Protein AF-A0A5M9K740-F1 (afdb_monomer_lite)

InterPro domains:
  IPR002893 Zinc finger, MYND-type [PF01753] (140-181)
  IPR002893 Zinc finger, MYND-type [PS50865] (135-181)
  IPR011990 Tetratricopeptide-like helical domain superfamily [G3DSA:1.25.40.10] (11-128)
  IPR011990 Tetratricopeptide-like helical domain superfamily [SSF48452] (20-120)

Organism: Monilinia fructicola (NCBI:txid38448)

Radius of gyration: 18.19 Å; chains: 1; bounding box: 55×43×53 Å

Foldseek 3Di:
DPPPPPPDFDPLLVVLQVQLVVLQVVLVVCVVVVNLVSSLVSLVSSLVSNCVRPNCLDLSNLLSLQVNLVSCVVVVVLVSSLVSLVSSLVNCVVVPDLSNQSSLQSQLVSCLVVLQLVVSQCSNPPPDQWHAANQPVPPCCVPDSTDGVVQWDADPASRRGTHNDPVSVVVCCVVPNVVRGHHHPDPPDDD

Secondary structure (DSSP, 8-state):
-------PPPHHHHHHHHHHHHHHHHHHHHHHTT-HHHHHHHHHHHHHHHHHHH-TT-HHHHHHHHHHHHHHHHTT-HHHHHHHHHHHHHHHGGG-SHHHHHHHHHHHHHHHHHT-HHHHHHHHHSS-SEE--S-TT-GGGGT-S-EEGGGSEEPTTTS--EESSHHHHHHHIIIIIHHH-----------

pLDDT: mean 91.5, std 12.48, range [36.81, 98.5]

Sequence (191 aa):
MEVHPYINPSISTVSKITEAVEFNNQANRLDQAGNHAGAIELHLKALKLKISAVGEESWQVAMTKNSLAEVYMKMGNLEDARKMLEDADRVRSPLDNFDSACTRDNLGRLYEMRGDVTRAKLEREKQSDRMVCGHFDCPKAATSMIWKRTELKMCQRCQCVWYCDRECQKKDWKKRHKSWCKEPETNSSVE

Structure (mmCIF, N/CA/C/O backbone):
data_AF-A0A5M9K740-F1
#
_entry.id   AF-A0A5M9K740-F1
#
loop_
_atom_site.group_PDB
_atom_site.id
_atom_site.type_symbol
_atom_site.label_atom_id
_atom_site.label_alt_id
_atom_site.label_comp_id
_atom_site.label_asym_id
_atom_site.label_entity_id
_atom_site.label_seq_id
_atom_site.pdbx_PDB_ins_code
_atom_site.Cartn_x
_atom_site.Cartn_y
_atom_site.Cartn_z
_atom_site.occupancy
_atom_site.B_iso_or_equiv
_atom_site.auth_seq_id
_atom_site.auth_comp_id
_atom_site.auth_asym_id
_atom_site.auth_atom_id
_atom_site.pdbx_PDB_model_num
ATOM 1 N N . MET A 1 1 ? 37.313 5.125 1.770 1.00 39.06 1 MET A N 1
ATOM 2 C CA . MET A 1 1 ? 36.356 6.103 1.215 1.00 39.06 1 MET A CA 1
ATOM 3 C C . MET A 1 1 ? 35.753 5.471 -0.020 1.00 39.06 1 MET A C 1
ATOM 5 O O . MET A 1 1 ? 36.392 5.477 -1.063 1.00 39.06 1 MET A O 1
ATOM 9 N N . GLU A 1 2 ? 34.592 4.836 0.120 1.00 42.66 2 GLU A N 1
ATOM 10 C CA . GLU A 1 2 ? 33.822 4.397 -1.042 1.00 42.66 2 GLU A CA 1
ATOM 11 C C . GLU A 1 2 ? 33.284 5.654 -1.721 1.00 42.66 2 GLU A C 1
ATOM 13 O O . GLU A 1 2 ? 32.372 6.318 -1.232 1.00 42.66 2 GLU A O 1
ATOM 18 N N . VAL A 1 3 ? 33.930 6.042 -2.816 1.00 40.50 3 VAL A N 1
ATOM 19 C CA . VAL A 1 3 ? 33.354 6.990 -3.760 1.00 40.50 3 VAL A CA 1
ATOM 20 C C . VAL A 1 3 ? 32.125 6.306 -4.339 1.00 40.50 3 VAL A C 1
ATOM 22 O O . VAL A 1 3 ? 32.267 5.472 -5.220 1.00 40.50 3 VAL A O 1
ATOM 25 N N . HIS A 1 4 ? 30.929 6.605 -3.826 1.00 49.19 4 HIS A N 1
ATOM 26 C CA . HIS A 1 4 ? 29.694 6.277 -4.533 1.00 49.19 4 HIS A CA 1
ATOM 27 C C . HIS A 1 4 ? 29.740 7.076 -5.839 1.00 49.19 4 HIS A C 1
ATOM 29 O O . HIS A 1 4 ? 29.576 8.301 -5.795 1.00 49.19 4 HIS A O 1
ATOM 35 N N . PRO A 1 5 ? 30.036 6.451 -6.994 1.00 52.62 5 PRO A N 1
ATOM 36 C CA . PRO A 1 5 ? 30.107 7.199 -8.226 1.00 52.62 5 PRO A CA 1
ATOM 37 C C . PRO A 1 5 ? 28.674 7.630 -8.515 1.00 52.62 5 PRO A C 1
ATOM 39 O O . PRO A 1 5 ? 27.789 6.797 -8.716 1.00 52.62 5 PRO A O 1
ATOM 42 N N . TYR A 1 6 ? 28.424 8.936 -8.468 1.00 52.34 6 TYR A N 1
ATOM 43 C CA . TYR A 1 6 ? 27.150 9.504 -8.881 1.00 52.34 6 TYR A CA 1
ATOM 44 C C . TYR A 1 6 ? 27.090 9.403 -10.409 1.00 52.34 6 TYR A C 1
ATOM 46 O O . TYR A 1 6 ? 27.378 10.353 -11.134 1.00 52.34 6 TYR A O 1
ATOM 54 N N . ILE A 1 7 ? 26.833 8.191 -10.907 1.00 64.56 7 ILE A N 1
ATOM 55 C CA . ILE A 1 7 ? 26.675 7.926 -12.331 1.00 64.56 7 ILE A CA 1
ATOM 56 C C . ILE A 1 7 ? 25.354 8.571 -12.719 1.00 64.56 7 ILE A C 1
ATOM 58 O O . ILE A 1 7 ? 24.283 8.094 -12.343 1.00 64.56 7 ILE A O 1
ATOM 62 N N . ASN A 1 8 ? 25.440 9.681 -13.447 1.00 69.25 8 ASN A N 1
ATOM 63 C CA . ASN A 1 8 ? 24.268 10.314 -14.023 1.00 69.25 8 ASN A CA 1
ATOM 64 C C . ASN A 1 8 ? 23.553 9.272 -14.907 1.00 69.25 8 ASN A C 1
ATOM 66 O O . ASN A 1 8 ? 24.197 8.723 -15.810 1.00 69.25 8 ASN A O 1
ATOM 70 N N . PRO A 1 9 ? 22.279 8.928 -14.636 1.00 77.69 9 PRO A N 1
ATOM 71 C CA . PRO A 1 9 ? 21.578 7.911 -15.404 1.00 77.69 9 PRO A CA 1
ATOM 72 C C . PRO A 1 9 ? 21.588 8.261 -16.892 1.00 77.69 9 PRO A C 1
ATOM 74 O O . PRO A 1 9 ? 21.450 9.421 -17.281 1.00 77.69 9 PRO A O 1
ATOM 77 N N . SER A 1 10 ? 21.752 7.241 -17.737 1.00 85.94 10 SER A N 1
ATOM 78 C CA . SER A 1 10 ? 21.748 7.447 -19.185 1.00 85.94 10 SER A CA 1
ATOM 79 C C . SER A 1 10 ? 20.433 8.096 -19.633 1.00 85.94 10 SER A C 1
ATOM 81 O O . SER A 1 10 ? 19.381 7.851 -19.038 1.00 85.94 10 SER A O 1
ATOM 83 N N . ILE A 1 11 ? 20.460 8.874 -20.720 1.00 85.94 11 ILE A N 1
ATOM 84 C CA . ILE A 1 11 ? 19.245 9.479 -21.300 1.00 85.94 11 ILE A CA 1
ATOM 85 C C . ILE A 1 11 ? 18.174 8.404 -21.563 1.00 85.94 11 ILE A C 1
ATOM 87 O O . ILE A 1 11 ? 16.992 8.630 -21.316 1.00 85.94 11 ILE A O 1
ATOM 91 N N . SER A 1 12 ? 18.593 7.204 -21.980 1.00 88.44 12 SER A N 1
ATOM 92 C CA . SER A 1 12 ? 17.716 6.040 -22.157 1.00 88.44 12 SER A CA 1
ATOM 93 C C . SER A 1 12 ? 17.066 5.590 -20.842 1.00 88.44 12 SER A C 1
ATOM 95 O O . SER A 1 12 ? 15.857 5.377 -20.786 1.00 88.44 12 SER A O 1
ATOM 97 N N . THR A 1 13 ? 17.841 5.506 -19.757 1.00 88.81 13 THR A N 1
ATOM 98 C CA . THR A 1 13 ? 17.339 5.185 -18.411 1.00 88.81 13 THR A CA 1
ATOM 99 C C . THR A 1 13 ? 16.312 6.217 -17.948 1.00 88.81 13 THR A C 1
ATOM 101 O O . THR A 1 13 ? 15.225 5.841 -17.516 1.00 88.81 13 THR A O 1
ATOM 104 N N . VAL A 1 14 ? 16.622 7.511 -18.081 1.00 89.62 14 VAL A N 1
ATOM 105 C CA . VAL A 1 14 ? 15.706 8.599 -17.702 1.00 89.62 14 VAL A CA 1
ATOM 106 C C . VAL A 1 14 ? 14.423 8.540 -18.530 1.00 89.62 14 VAL A C 1
ATOM 108 O O . VAL A 1 14 ? 13.335 8.607 -17.966 1.00 89.62 14 VAL A O 1
ATOM 111 N N . SER A 1 15 ? 14.529 8.338 -19.846 1.00 93.06 15 SER A N 1
ATOM 112 C CA . SER A 1 15 ? 13.373 8.222 -20.740 1.00 93.06 15 SER A CA 1
ATOM 113 C C . SER A 1 15 ? 12.444 7.073 -20.336 1.00 93.06 15 SER A C 1
ATOM 115 O O . SER A 1 15 ? 11.243 7.298 -20.186 1.00 93.06 15 SER A O 1
ATOM 117 N N . LYS A 1 16 ? 12.992 5.881 -20.064 1.00 93.44 16 LYS A N 1
ATOM 118 C CA . LYS A 1 16 ? 12.213 4.725 -19.590 1.00 93.44 16 LYS A CA 1
ATOM 119 C C . LYS A 1 16 ? 11.516 4.991 -18.257 1.00 93.44 16 LYS A C 1
ATOM 121 O O . LYS A 1 16 ? 10.378 4.571 -18.067 1.00 93.44 16 LYS A O 1
ATOM 126 N N . ILE A 1 17 ? 12.194 5.659 -17.320 1.00 92.94 17 ILE A N 1
ATOM 127 C CA . ILE A 1 17 ? 11.611 5.999 -16.015 1.00 92.94 17 ILE A CA 1
ATOM 128 C C . ILE A 1 17 ? 10.453 6.982 -16.196 1.00 92.94 17 ILE A C 1
ATOM 130 O O . ILE A 1 17 ? 9.388 6.762 -15.624 1.00 92.94 17 ILE A O 1
ATOM 134 N N . THR A 1 18 ? 10.631 8.027 -17.005 1.00 94.44 18 THR A N 1
ATOM 135 C CA . THR A 1 18 ? 9.584 9.018 -17.287 1.00 94.44 18 THR A CA 1
ATOM 136 C C . THR A 1 18 ? 8.359 8.372 -17.930 1.00 94.44 18 THR A C 1
ATOM 138 O O . THR A 1 18 ? 7.239 8.596 -17.476 1.00 94.44 18 THR A O 1
ATOM 141 N N . GLU A 1 19 ? 8.559 7.509 -18.928 1.00 96.62 19 GLU A N 1
ATOM 142 C CA . GLU A 1 19 ? 7.471 6.759 -19.565 1.00 96.62 19 GLU A CA 1
ATOM 143 C C . GLU A 1 19 ? 6.744 5.852 -18.558 1.00 96.62 19 GLU A C 1
ATOM 145 O O . GLU A 1 19 ? 5.515 5.839 -18.486 1.00 96.62 19 GLU A O 1
ATOM 150 N N . ALA A 1 20 ? 7.489 5.148 -17.703 1.00 96.56 20 ALA A N 1
ATOM 151 C CA . ALA A 1 20 ? 6.900 4.315 -16.661 1.00 96.56 20 ALA A CA 1
ATOM 152 C C . ALA A 1 20 ? 6.099 5.118 -15.622 1.00 96.56 20 ALA A C 1
ATOM 154 O O . ALA A 1 20 ? 5.106 4.621 -15.088 1.00 96.56 20 ALA A O 1
ATOM 155 N N . VAL A 1 21 ? 6.525 6.343 -15.303 1.00 95.31 21 VAL A N 1
ATOM 156 C CA . VAL A 1 21 ? 5.767 7.248 -14.429 1.00 95.31 21 VAL A CA 1
ATOM 157 C C . VAL A 1 21 ? 4.447 7.641 -15.086 1.00 95.31 21 VAL A C 1
ATOM 159 O O . VAL A 1 21 ? 3.418 7.600 -14.411 1.00 95.31 21 VAL A O 1
ATOM 162 N N . GLU A 1 22 ? 4.439 7.936 -16.388 1.00 97.25 22 GLU A N 1
ATOM 163 C CA . GLU A 1 22 ? 3.192 8.253 -17.091 1.00 97.25 22 GLU A CA 1
ATOM 164 C C . GLU A 1 22 ? 2.232 7.061 -17.110 1.00 97.25 22 GLU A C 1
ATOM 166 O O . GLU A 1 22 ? 1.059 7.219 -16.770 1.00 97.25 22 GLU A O 1
ATOM 171 N N . PHE A 1 23 ? 2.729 5.851 -17.388 1.00 98.19 23 PHE A N 1
ATOM 172 C CA . PHE A 1 23 ? 1.902 4.647 -17.299 1.00 98.19 23 PHE A CA 1
ATOM 173 C C . PHE A 1 23 ? 1.324 4.433 -15.900 1.00 98.19 23 PHE A C 1
ATOM 175 O O . PHE A 1 23 ? 0.142 4.121 -15.783 1.00 98.19 23 PHE A O 1
ATOM 182 N N . ASN A 1 24 ? 2.100 4.651 -14.836 1.00 96.69 24 ASN A N 1
ATOM 183 C CA . ASN A 1 24 ? 1.582 4.561 -13.469 1.00 96.69 24 ASN A CA 1
ATOM 184 C C . ASN A 1 24 ? 0.502 5.612 -13.182 1.00 96.69 24 ASN A C 1
ATOM 186 O O . ASN A 1 24 ? -0.513 5.298 -12.564 1.00 96.69 24 ASN A O 1
ATOM 190 N N . ASN A 1 25 ? 0.694 6.849 -13.636 1.00 96.94 25 ASN A N 1
ATOM 191 C CA . ASN A 1 25 ? -0.296 7.907 -13.453 1.00 96.94 25 ASN A CA 1
ATOM 192 C C . ASN A 1 25 ? -1.587 7.596 -14.216 1.00 96.94 25 ASN A C 1
ATOM 194 O O . ASN A 1 25 ? -2.684 7.774 -13.685 1.00 96.94 25 ASN A O 1
ATOM 198 N N . GLN A 1 26 ? -1.471 7.095 -15.445 1.00 98.12 26 GLN A N 1
ATOM 199 C CA . GLN A 1 26 ? -2.614 6.667 -16.239 1.00 98.12 26 GLN A CA 1
ATOM 200 C C . GLN A 1 26 ? -3.312 5.450 -15.620 1.00 98.12 26 GLN A C 1
ATOM 202 O O . GLN A 1 26 ? -4.541 5.433 -15.569 1.00 98.12 26 GLN A O 1
ATOM 207 N N . ALA A 1 27 ? -2.559 4.484 -15.089 1.00 97.88 27 ALA A N 1
ATOM 208 C CA . ALA A 1 27 ? -3.102 3.342 -14.360 1.00 97.88 27 ALA A CA 1
ATOM 209 C C . ALA A 1 27 ? -3.942 3.793 -13.159 1.00 97.88 27 ALA A C 1
ATOM 211 O O . ALA A 1 27 ? -5.089 3.376 -13.026 1.00 97.88 27 ALA A O 1
ATOM 212 N N . ASN A 1 28 ? -3.425 4.726 -12.354 1.00 95.94 28 ASN A N 1
ATOM 213 C CA . ASN A 1 28 ? -4.152 5.286 -11.214 1.00 95.94 28 ASN A CA 1
ATOM 214 C C . ASN A 1 28 ? -5.453 5.985 -11.645 1.00 95.94 28 ASN A C 1
ATOM 216 O O . ASN A 1 28 ? -6.481 5.835 -10.987 1.00 95.94 28 ASN A O 1
ATOM 220 N N . ARG A 1 29 ? -5.440 6.720 -12.768 1.00 97.88 29 ARG A N 1
ATOM 221 C CA . ARG A 1 29 ? -6.656 7.339 -13.330 1.00 97.88 29 ARG A CA 1
ATOM 222 C C . ARG A 1 29 ? -7.675 6.290 -13.787 1.00 97.88 29 ARG A C 1
ATOM 224 O O . ARG A 1 29 ? -8.864 6.452 -13.524 1.00 97.88 29 ARG A O 1
ATOM 231 N N . LEU A 1 30 ? -7.228 5.216 -14.444 1.00 97.88 30 LEU A N 1
ATOM 232 C CA . LEU A 1 30 ? -8.104 4.114 -14.860 1.00 97.88 30 LEU A CA 1
ATOM 233 C C . LEU A 1 30 ? -8.712 3.384 -13.661 1.00 97.88 30 LEU A C 1
ATOM 235 O O . LEU A 1 30 ? -9.909 3.106 -13.664 1.00 97.88 30 LEU A O 1
ATOM 239 N N . ASP A 1 31 ? -7.916 3.127 -12.626 1.00 96.25 31 ASP A N 1
ATOM 240 C CA . ASP A 1 31 ? -8.368 2.493 -11.390 1.00 96.25 31 ASP A CA 1
ATOM 241 C C . ASP A 1 31 ? -9.421 3.347 -10.664 1.00 96.25 31 ASP A C 1
ATOM 243 O O . ASP A 1 31 ? -10.459 2.834 -10.247 1.00 96.25 31 ASP A O 1
ATOM 247 N N . GLN A 1 32 ? -9.217 4.667 -10.590 1.00 94.81 32 GLN A N 1
ATOM 248 C CA . GLN A 1 32 ? -10.211 5.606 -10.053 1.00 94.81 32 GLN A CA 1
ATOM 249 C C . GLN A 1 32 ? -11.509 5.639 -10.872 1.00 94.81 32 GLN A C 1
ATOM 251 O O . GLN A 1 32 ? -12.581 5.841 -10.306 1.00 94.81 32 GLN A O 1
ATOM 256 N N . ALA A 1 33 ? -11.427 5.410 -12.185 1.00 96.56 33 ALA A N 1
ATOM 257 C CA . ALA A 1 33 ? -12.583 5.289 -13.071 1.00 96.56 33 ALA A CA 1
ATOM 258 C C . ALA A 1 33 ? -13.240 3.891 -13.045 1.00 96.56 33 ALA A C 1
ATOM 260 O O . ALA A 1 33 ? -14.215 3.665 -13.760 1.00 96.56 33 ALA A O 1
ATOM 261 N N . GLY A 1 34 ? -12.719 2.948 -12.250 1.00 95.62 34 GLY A N 1
ATOM 262 C CA . GLY A 1 34 ? -13.230 1.577 -12.134 1.00 95.62 34 GLY A CA 1
ATOM 263 C C . GLY A 1 34 ? -12.719 0.602 -13.202 1.00 95.62 34 GLY A C 1
ATOM 264 O O . GLY A 1 34 ? -13.087 -0.571 -13.185 1.00 95.62 34 GLY A O 1
ATOM 265 N N . ASN A 1 35 ? -11.843 1.035 -14.115 1.00 97.62 35 ASN A N 1
ATOM 266 C CA . ASN A 1 35 ? -11.201 0.147 -15.087 1.00 97.62 35 ASN A CA 1
ATOM 267 C C . ASN A 1 35 ? -9.941 -0.502 -14.488 1.00 97.62 35 ASN A C 1
ATOM 269 O O . ASN A 1 35 ? -8.806 -0.171 -14.842 1.00 97.62 35 ASN A O 1
ATOM 273 N N . HIS A 1 36 ? -10.151 -1.447 -13.571 1.00 97.56 36 HIS A N 1
ATOM 274 C CA . HIS A 1 36 ? -9.070 -2.145 -12.869 1.00 97.56 36 HIS A CA 1
ATOM 275 C C . HIS A 1 36 ? -8.207 -3.009 -13.802 1.00 97.56 36 HIS A C 1
ATOM 277 O O . HIS A 1 36 ? -6.992 -3.073 -13.630 1.00 97.56 36 HIS A O 1
ATOM 283 N N . ALA A 1 37 ? -8.802 -3.637 -14.822 1.00 97.19 37 ALA A N 1
ATOM 284 C CA . ALA A 1 37 ? -8.061 -4.453 -15.785 1.00 97.19 37 ALA A CA 1
ATOM 285 C C . ALA A 1 37 ? -7.068 -3.607 -16.602 1.00 97.19 37 ALA A C 1
ATOM 287 O O . ALA A 1 37 ? -5.894 -3.963 -16.711 1.00 97.19 37 ALA A O 1
ATOM 288 N N . GLY A 1 38 ? -7.510 -2.447 -17.102 1.00 97.81 38 GLY A N 1
ATOM 289 C CA . GLY A 1 38 ? -6.630 -1.504 -17.793 1.00 97.81 38 GLY A CA 1
ATOM 290 C C . GLY A 1 38 ? -5.554 -0.917 -16.872 1.00 97.81 38 GLY A C 1
ATOM 291 O O . GLY A 1 38 ? -4.410 -0.749 -17.290 1.00 97.81 38 GLY A O 1
ATOM 292 N N . ALA A 1 39 ? -5.883 -0.661 -15.602 1.00 98.25 39 ALA A N 1
ATOM 293 C CA . ALA A 1 39 ? -4.900 -0.216 -14.615 1.00 98.25 39 ALA A CA 1
ATOM 294 C C . ALA A 1 39 ? -3.802 -1.265 -14.363 1.00 98.25 39 ALA A C 1
ATOM 296 O O . ALA A 1 39 ? -2.620 -0.919 -14.345 1.00 98.25 39 ALA A O 1
ATOM 297 N N . ILE A 1 40 ? -4.167 -2.547 -14.240 1.00 98.06 40 ILE A N 1
ATOM 298 C CA . ILE A 1 40 ? -3.210 -3.658 -14.107 1.00 98.06 40 ILE A CA 1
ATOM 299 C C . ILE A 1 40 ? -2.269 -3.706 -15.314 1.00 98.06 40 ILE A C 1
ATOM 301 O O . ILE A 1 40 ? -1.052 -3.771 -15.139 1.00 98.06 40 ILE A O 1
ATOM 305 N N . GLU A 1 41 ? -2.806 -3.625 -16.534 1.00 98.12 41 GLU A N 1
ATOM 306 C CA . GLU A 1 41 ? -1.998 -3.666 -17.758 1.00 98.12 41 GLU A CA 1
ATOM 307 C C . GLU A 1 41 ? -0.950 -2.541 -17.791 1.00 98.12 41 GLU A C 1
ATOM 309 O O . GLU A 1 41 ? 0.228 -2.776 -18.081 1.00 98.12 41 GLU A O 1
ATOM 314 N N . LEU A 1 42 ? -1.359 -1.316 -17.451 1.00 98.44 42 LEU A N 1
ATOM 315 C CA . LEU A 1 42 ? -0.465 -0.161 -17.432 1.00 98.44 42 LEU A CA 1
ATOM 316 C C . LEU A 1 42 ? 0.574 -0.240 -16.308 1.00 98.44 42 LEU A C 1
ATOM 318 O O . LEU A 1 42 ? 1.747 0.053 -16.549 1.00 98.44 42 LEU A O 1
ATOM 322 N N . HIS A 1 43 ? 0.199 -0.701 -15.112 1.00 98.25 43 HIS A N 1
ATOM 323 C CA . HIS A 1 43 ? 1.166 -0.945 -14.041 1.00 98.25 43 HIS A CA 1
ATOM 324 C C . HIS A 1 43 ? 2.198 -2.013 -14.424 1.00 98.25 43 HIS A C 1
ATOM 326 O O . HIS A 1 43 ? 3.380 -1.840 -14.132 1.00 98.25 43 HIS A O 1
ATOM 332 N N . LEU A 1 44 ? 1.801 -3.083 -15.121 1.00 98.25 44 LEU A N 1
ATOM 333 C CA . LEU A 1 44 ? 2.733 -4.105 -15.611 1.00 98.25 44 LEU A CA 1
ATOM 334 C C . LEU A 1 44 ? 3.695 -3.548 -16.676 1.00 98.25 44 LEU A C 1
ATOM 336 O O . LEU A 1 44 ? 4.891 -3.854 -16.642 1.00 98.25 44 LEU A O 1
ATOM 340 N N . LYS A 1 45 ? 3.214 -2.686 -17.583 1.00 98.19 45 LYS A N 1
ATOM 341 C CA . LYS A 1 45 ? 4.064 -1.964 -18.550 1.00 98.19 45 LYS A CA 1
ATOM 342 C C . LYS A 1 45 ? 5.079 -1.061 -17.843 1.00 98.19 45 LYS A C 1
ATOM 344 O O . LYS A 1 45 ? 6.275 -1.144 -18.129 1.00 98.19 45 LYS A O 1
ATOM 349 N N . ALA A 1 46 ? 4.626 -0.264 -16.873 1.00 97.88 46 ALA A N 1
ATOM 350 C CA . ALA A 1 46 ? 5.492 0.583 -16.055 1.00 97.88 46 ALA A CA 1
ATOM 351 C C . ALA A 1 46 ? 6.544 -0.236 -15.292 1.00 97.88 46 ALA A C 1
ATOM 353 O O . ALA A 1 46 ? 7.722 0.127 -15.257 1.00 97.88 46 ALA A O 1
ATOM 354 N N . LEU A 1 47 ? 6.129 -1.363 -14.711 1.00 97.50 47 LEU A N 1
ATOM 355 C CA . LEU A 1 47 ? 6.995 -2.262 -13.959 1.00 97.50 47 LEU A CA 1
ATOM 356 C C . LEU A 1 47 ? 8.111 -2.828 -14.843 1.00 97.50 47 LEU A C 1
ATOM 358 O O . LEU A 1 47 ? 9.280 -2.755 -14.468 1.00 97.50 47 LEU A O 1
ATOM 362 N N . LYS A 1 48 ? 7.771 -3.310 -16.045 1.00 97.75 48 LYS A N 1
ATOM 363 C CA . LYS A 1 48 ? 8.742 -3.829 -17.018 1.00 97.75 48 LYS A CA 1
ATOM 364 C C . LYS A 1 48 ? 9.798 -2.783 -17.385 1.00 97.75 48 LYS A C 1
ATOM 366 O O . LYS A 1 48 ? 10.990 -3.092 -17.409 1.00 97.75 48 LYS A O 1
ATOM 371 N N . LEU A 1 49 ? 9.374 -1.544 -17.644 1.00 97.00 49 LEU A N 1
ATOM 372 C CA . LEU A 1 49 ? 10.290 -0.450 -17.966 1.00 97.00 49 LEU A CA 1
ATOM 373 C C . LEU A 1 49 ? 11.217 -0.124 -16.793 1.00 97.00 49 LEU A C 1
ATOM 375 O O . LEU A 1 49 ? 12.433 -0.077 -16.993 1.00 97.00 49 LEU A O 1
ATOM 379 N N . LYS A 1 50 ? 10.673 0.021 -15.578 1.00 96.06 50 LYS A N 1
ATOM 380 C CA . LYS A 1 50 ? 11.457 0.314 -14.367 1.00 96.06 50 LYS A CA 1
ATOM 381 C C . LYS A 1 50 ? 12.464 -0.784 -14.054 1.00 96.06 50 LYS A C 1
ATOM 383 O O . LYS A 1 50 ? 13.632 -0.470 -13.862 1.00 96.06 50 LYS A O 1
ATOM 388 N N . ILE A 1 51 ? 12.066 -2.055 -14.097 1.00 96.38 51 ILE A N 1
ATOM 389 C CA . ILE A 1 51 ? 12.993 -3.177 -13.881 1.00 96.38 51 ILE A CA 1
ATOM 390 C C . ILE A 1 51 ? 14.141 -3.122 -14.897 1.00 96.38 51 ILE A C 1
ATOM 392 O O . ILE A 1 51 ? 15.303 -3.229 -14.516 1.00 96.38 51 ILE A O 1
ATOM 396 N N . SER A 1 52 ? 13.846 -2.862 -16.177 1.00 95.31 52 SER A N 1
ATOM 397 C CA . SER A 1 52 ? 14.885 -2.755 -17.214 1.00 95.31 52 SER A CA 1
ATOM 398 C C . SER A 1 52 ? 15.810 -1.538 -17.070 1.00 95.31 52 SER A C 1
ATOM 400 O O . SER A 1 52 ? 16.858 -1.490 -17.711 1.00 95.31 52 SER A O 1
ATOM 402 N N . ALA A 1 53 ? 15.393 -0.523 -16.310 1.00 94.25 53 ALA A N 1
ATOM 403 C CA . ALA A 1 53 ? 16.099 0.745 -16.170 1.00 94.25 53 ALA A CA 1
ATOM 404 C C . ALA A 1 53 ? 16.934 0.806 -14.884 1.00 94.25 53 ALA A C 1
ATOM 406 O O . ALA A 1 53 ? 18.051 1.317 -14.916 1.00 94.25 53 ALA A O 1
ATOM 407 N N . VAL A 1 54 ? 16.388 0.307 -13.770 1.00 92.62 54 VAL A N 1
ATOM 408 C CA . VAL A 1 54 ? 16.958 0.464 -12.420 1.00 92.62 54 VAL A CA 1
ATOM 409 C C . VAL A 1 54 ? 17.082 -0.848 -11.638 1.00 92.62 54 VAL A C 1
ATOM 411 O O . VAL A 1 54 ? 17.559 -0.826 -10.508 1.00 92.62 54 VAL A O 1
ATOM 414 N N . GLY A 1 55 ? 16.684 -1.982 -12.221 1.00 94.06 55 GLY A N 1
ATOM 415 C CA . GLY A 1 55 ? 16.715 -3.289 -11.564 1.00 94.06 55 GLY A CA 1
ATOM 416 C C . GLY A 1 55 ? 15.506 -3.558 -10.665 1.00 94.06 55 GLY A C 1
ATOM 417 O O . GLY A 1 55 ? 14.721 -2.664 -10.350 1.00 94.06 55 GLY A O 1
ATOM 418 N N . GLU A 1 56 ? 15.339 -4.823 -10.277 1.00 94.06 56 GLU A N 1
ATOM 419 C CA . GLU A 1 56 ? 14.161 -5.303 -9.543 1.00 94.06 56 GLU A CA 1
ATOM 420 C C . GLU A 1 56 ? 14.108 -4.841 -8.079 1.00 94.06 56 GLU A C 1
ATOM 422 O O . GLU A 1 56 ? 13.039 -4.480 -7.594 1.00 94.06 56 GLU A O 1
ATOM 427 N N . GLU A 1 57 ? 15.255 -4.731 -7.409 1.00 93.81 57 GLU A N 1
ATOM 428 C CA . GLU A 1 57 ? 15.349 -4.315 -5.998 1.00 93.81 57 GLU A CA 1
ATOM 429 C C . GLU A 1 57 ? 15.285 -2.783 -5.808 1.00 93.81 57 GLU A C 1
ATOM 431 O O . GLU A 1 57 ? 15.649 -2.246 -4.764 1.00 93.81 57 GLU A O 1
ATOM 436 N N . SER A 1 58 ? 14.845 -2.037 -6.826 1.00 93.88 58 SER A N 1
ATOM 437 C CA . SER A 1 58 ? 14.721 -0.581 -6.746 1.00 93.88 58 SER A CA 1
ATOM 438 C C . SER A 1 58 ? 13.449 -0.150 -6.014 1.00 93.88 58 SER A C 1
ATOM 440 O O . SER A 1 58 ? 12.356 -0.676 -6.243 1.00 93.88 58 SER A O 1
ATOM 442 N N . TRP A 1 59 ? 13.546 0.919 -5.219 1.00 93.25 59 TRP A N 1
ATOM 443 C CA . TRP A 1 59 ? 12.393 1.530 -4.548 1.00 93.25 59 TRP A CA 1
ATOM 444 C C . TRP A 1 59 ? 11.270 1.919 -5.532 1.00 93.25 59 TRP A C 1
ATOM 446 O O . TRP A 1 59 ? 10.089 1.775 -5.217 1.00 93.25 59 TRP A O 1
ATOM 456 N N . GLN A 1 60 ? 11.614 2.344 -6.756 1.00 93.44 60 GLN A N 1
ATOM 457 C CA . GLN A 1 60 ? 10.637 2.729 -7.787 1.00 93.44 60 GLN A CA 1
ATOM 458 C C . GLN A 1 60 ? 9.817 1.536 -8.298 1.00 93.44 60 GLN A C 1
ATOM 460 O O . GLN A 1 60 ? 8.645 1.690 -8.677 1.00 93.44 60 GLN A O 1
ATOM 465 N N . VAL A 1 61 ? 10.443 0.357 -8.333 1.00 96.94 61 VAL A N 1
ATOM 466 C CA . VAL A 1 61 ? 9.810 -0.918 -8.682 1.00 96.94 61 VAL A CA 1
ATOM 467 C C . VAL A 1 61 ? 8.883 -1.334 -7.547 1.00 96.94 61 VAL A C 1
ATOM 469 O O . VAL A 1 61 ? 7.698 -1.557 -7.793 1.00 96.94 61 VAL A O 1
ATOM 472 N N . ALA A 1 62 ? 9.365 -1.300 -6.304 1.00 97.44 62 ALA A N 1
ATOM 473 C CA . ALA A 1 62 ? 8.574 -1.618 -5.116 1.00 97.44 62 ALA A CA 1
ATOM 474 C C . ALA A 1 62 ? 7.337 -0.710 -4.943 1.00 97.44 62 ALA A C 1
ATOM 476 O O . ALA A 1 62 ? 6.269 -1.178 -4.548 1.00 97.44 62 ALA A O 1
ATOM 477 N N . MET A 1 63 ? 7.427 0.580 -5.292 1.00 95.69 63 MET A N 1
ATOM 478 C CA . MET A 1 63 ? 6.252 1.462 -5.351 1.00 95.69 63 MET A CA 1
ATOM 479 C C . MET A 1 63 ? 5.201 0.980 -6.343 1.00 95.69 63 MET A C 1
ATOM 481 O O . MET A 1 63 ? 4.017 0.932 -6.023 1.00 95.69 63 MET A O 1
ATOM 485 N N . THR A 1 64 ? 5.643 0.591 -7.537 1.00 97.50 64 THR A N 1
ATOM 486 C CA . THR A 1 64 ? 4.742 0.128 -8.598 1.00 97.50 64 THR A CA 1
ATOM 487 C C . THR A 1 64 ? 4.101 -1.207 -8.229 1.00 97.50 64 THR A C 1
ATOM 489 O O . THR A 1 64 ? 2.905 -1.375 -8.441 1.00 97.50 64 THR A O 1
ATOM 492 N N . LYS A 1 65 ? 4.861 -2.125 -7.613 1.00 98.50 65 LYS A N 1
ATOM 493 C CA . LYS A 1 65 ? 4.338 -3.400 -7.097 1.00 98.50 65 LYS A CA 1
ATOM 494 C C . LYS A 1 65 ? 3.281 -3.174 -6.008 1.00 98.50 65 LYS A C 1
ATOM 496 O O . LYS A 1 65 ? 2.220 -3.788 -6.073 1.00 98.50 65 LYS A O 1
ATOM 501 N N . ASN A 1 66 ? 3.499 -2.237 -5.079 1.00 97.94 66 ASN A N 1
ATOM 502 C CA . ASN A 1 66 ? 2.483 -1.879 -4.082 1.00 97.94 66 ASN A CA 1
ATOM 503 C C . ASN A 1 66 ? 1.191 -1.344 -4.731 1.00 97.94 66 ASN A C 1
ATOM 505 O O . ASN A 1 66 ? 0.112 -1.821 -4.396 1.00 97.94 66 ASN A O 1
ATOM 509 N N . SER A 1 67 ? 1.282 -0.400 -5.677 1.00 97.31 67 SER A N 1
ATOM 510 C CA . SER A 1 67 ? 0.095 0.124 -6.376 1.00 97.31 67 SER A CA 1
ATOM 511 C C . SER A 1 67 ? -0.640 -0.964 -7.162 1.00 97.31 67 SER A C 1
ATOM 513 O O . SER A 1 67 ? -1.860 -1.073 -7.077 1.00 97.31 67 SER A O 1
ATOM 515 N N . LEU A 1 68 ? 0.097 -1.831 -7.861 1.00 98.19 68 LEU A N 1
ATOM 516 C CA . LEU A 1 68 ? -0.477 -2.971 -8.573 1.00 98.19 68 LEU A CA 1
ATOM 517 C C . LEU A 1 68 ? -1.225 -3.922 -7.623 1.00 98.19 68 LEU A C 1
ATOM 519 O O . LEU A 1 68 ? -2.310 -4.401 -7.953 1.00 98.19 68 LEU A O 1
ATOM 523 N N . ALA A 1 69 ? -0.683 -4.163 -6.428 1.00 98.38 69 ALA A N 1
ATOM 524 C CA . ALA A 1 69 ? -1.335 -4.996 -5.427 1.00 98.38 69 ALA A CA 1
ATOM 525 C C . ALA A 1 69 ? -2.663 -4.414 -4.930 1.00 98.38 69 ALA A C 1
ATOM 527 O O . ALA A 1 69 ? -3.608 -5.169 -4.707 1.00 98.38 69 ALA A O 1
ATOM 528 N N . GLU A 1 70 ? -2.766 -3.091 -4.783 1.00 97.06 70 GLU A N 1
ATOM 529 C CA . GLU A 1 70 ? -4.028 -2.435 -4.425 1.00 97.06 70 GLU A CA 1
ATOM 530 C C . GLU A 1 70 ? -5.116 -2.703 -5.469 1.00 97.06 70 GLU A C 1
ATOM 532 O O . GLU A 1 70 ? -6.251 -3.025 -5.107 1.00 97.06 70 GLU A O 1
ATOM 537 N N . VAL A 1 71 ? -4.764 -2.656 -6.757 1.00 97.94 71 VAL A N 1
ATOM 538 C CA . VAL A 1 71 ? -5.701 -2.975 -7.843 1.00 97.94 71 VAL A CA 1
ATOM 539 C C . VAL A 1 71 ? -6.065 -4.465 -7.841 1.00 97.94 71 VAL A C 1
ATOM 541 O O . VAL A 1 71 ? -7.240 -4.810 -7.977 1.00 97.94 71 VAL A O 1
ATOM 544 N N . TYR A 1 72 ? -5.102 -5.362 -7.601 1.00 98.44 72 TYR A N 1
ATOM 545 C CA . TYR A 1 72 ? -5.393 -6.792 -7.452 1.00 98.44 72 TYR A CA 1
ATOM 546 C C . TYR A 1 72 ? -6.327 -7.090 -6.275 1.00 98.44 72 TYR A C 1
ATOM 548 O O . TYR A 1 72 ? -7.239 -7.904 -6.424 1.00 98.44 72 TYR A O 1
ATOM 556 N N . MET A 1 73 ? -6.165 -6.410 -5.134 1.00 97.00 73 MET A N 1
ATOM 557 C CA . MET A 1 73 ? -7.091 -6.540 -4.004 1.00 97.00 73 MET A CA 1
ATOM 558 C C . MET A 1 73 ? -8.513 -6.123 -4.393 1.00 97.00 73 MET A C 1
ATOM 560 O O . MET A 1 73 ? -9.458 -6.842 -4.077 1.00 97.00 73 MET A O 1
ATOM 564 N N . LYS A 1 74 ? -8.689 -5.017 -5.129 1.00 95.31 74 LYS A N 1
ATOM 565 C CA . LYS A 1 74 ? -10.018 -4.581 -5.609 1.00 95.31 74 LYS A CA 1
ATOM 566 C C . LYS A 1 74 ? -10.687 -5.608 -6.526 1.00 95.31 74 LYS A C 1
ATOM 568 O O . LYS A 1 74 ? -11.902 -5.763 -6.471 1.00 95.31 74 LYS A O 1
ATOM 573 N N . MET A 1 75 ? -9.897 -6.335 -7.315 1.00 96.31 75 MET A N 1
ATOM 574 C CA . MET A 1 75 ? -10.367 -7.419 -8.187 1.00 96.31 75 MET A CA 1
ATOM 575 C C . MET A 1 75 ? -10.588 -8.756 -7.460 1.00 96.31 75 MET A C 1
ATOM 577 O O . MET A 1 75 ? -11.074 -9.703 -8.070 1.00 96.31 75 MET A O 1
ATOM 581 N N . GLY A 1 76 ? -10.226 -8.863 -6.177 1.00 95.38 76 GLY A N 1
ATOM 582 C CA . GLY A 1 76 ? -10.298 -10.113 -5.414 1.00 95.38 76 GLY A CA 1
ATOM 583 C C . GLY A 1 76 ? -9.132 -11.080 -5.658 1.00 95.38 76 GLY A C 1
ATOM 584 O O . GLY A 1 76 ? -9.112 -12.168 -5.083 1.00 95.38 76 GLY A O 1
ATOM 585 N N . ASN A 1 77 ? -8.118 -10.685 -6.434 1.00 97.56 77 ASN A N 1
ATOM 586 C CA . ASN A 1 77 ? -6.925 -11.489 -6.717 1.00 97.56 77 ASN A CA 1
ATOM 587 C C . ASN A 1 77 ? -5.923 -11.399 -5.552 1.00 97.56 77 ASN A C 1
ATOM 589 O O . ASN A 1 77 ? -4.828 -10.843 -5.668 1.00 97.56 77 ASN A O 1
ATOM 593 N N . LEU A 1 78 ? -6.312 -11.932 -4.390 1.00 97.50 78 LEU A N 1
ATOM 594 C CA . LEU A 1 78 ? -5.566 -11.773 -3.135 1.00 97.50 78 LEU A CA 1
ATOM 595 C C . LEU A 1 78 ? -4.201 -12.465 -3.131 1.00 97.50 78 LEU A C 1
ATOM 597 O O . LEU A 1 78 ? -3.368 -12.152 -2.285 1.00 97.50 78 LEU A O 1
ATOM 601 N N . GLU A 1 79 ? -3.968 -13.443 -3.999 1.00 97.69 79 GLU A N 1
ATOM 602 C CA . GLU A 1 79 ? -2.685 -14.147 -4.047 1.00 97.69 79 GLU A CA 1
ATOM 603 C C . GLU A 1 79 ? -1.637 -13.385 -4.861 1.00 97.69 79 GLU A C 1
ATOM 605 O O . GLU A 1 79 ? -0.494 -13.252 -4.424 1.00 97.69 79 GLU A O 1
ATOM 610 N N . ASP A 1 80 ? -2.036 -12.785 -5.981 1.00 97.75 80 ASP A N 1
ATOM 611 C CA . ASP A 1 80 ? -1.152 -11.915 -6.758 1.00 97.75 80 ASP A CA 1
ATOM 612 C C . ASP A 1 80 ? -0.839 -10.625 -5.995 1.00 97.75 80 ASP A C 1
ATOM 614 O O . ASP A 1 80 ? 0.316 -10.197 -5.946 1.00 97.75 80 ASP A O 1
ATOM 618 N N . ALA A 1 81 ? -1.836 -10.056 -5.305 1.00 98.44 81 ALA A N 1
ATOM 619 C CA . ALA A 1 81 ? -1.623 -8.927 -4.403 1.00 98.44 81 ALA A CA 1
ATOM 620 C C . ALA A 1 81 ? -0.594 -9.251 -3.308 1.00 98.44 81 ALA A C 1
ATOM 622 O O . ALA A 1 81 ? 0.296 -8.442 -3.043 1.00 98.44 81 ALA A O 1
ATOM 623 N N . ARG A 1 82 ? -0.673 -10.448 -2.708 1.00 98.31 82 ARG A N 1
ATOM 624 C CA . ARG A 1 82 ? 0.249 -10.883 -1.649 1.00 98.31 82 ARG A CA 1
ATOM 625 C C . ARG A 1 82 ? 1.684 -10.912 -2.154 1.00 98.31 82 ARG A C 1
ATOM 627 O O . ARG A 1 82 ? 2.544 -10.291 -1.540 1.00 98.31 82 ARG A O 1
ATOM 634 N N . LYS A 1 83 ? 1.926 -11.564 -3.295 1.00 98.00 83 LYS A N 1
ATOM 635 C CA . LYS A 1 83 ? 3.265 -11.651 -3.901 1.00 98.00 83 LYS A CA 1
ATOM 636 C C . LYS A 1 83 ? 3.850 -10.268 -4.181 1.00 98.00 83 LYS A C 1
ATOM 638 O O . LYS A 1 83 ? 5.010 -10.019 -3.875 1.00 98.00 83 LYS A O 1
ATOM 643 N N . MET A 1 84 ? 3.047 -9.361 -4.739 1.00 98.38 84 MET A N 1
ATOM 644 C CA . MET A 1 84 ? 3.492 -7.999 -5.041 1.00 98.38 84 MET A CA 1
ATOM 645 C C . MET A 1 84 ? 3.804 -7.186 -3.778 1.00 98.38 84 MET A C 1
ATOM 647 O O . MET A 1 84 ? 4.778 -6.434 -3.769 1.00 98.38 84 MET A O 1
ATOM 651 N N . LEU A 1 85 ? 3.015 -7.344 -2.712 1.00 98.31 85 LEU A N 1
ATOM 652 C CA . LEU A 1 85 ? 3.239 -6.641 -1.448 1.00 98.31 85 LEU A CA 1
ATOM 653 C C . LEU A 1 85 ? 4.422 -7.193 -0.659 1.00 98.31 85 LEU A C 1
ATOM 655 O O . LEU A 1 85 ? 5.187 -6.403 -0.123 1.00 98.31 85 LEU A O 1
ATOM 659 N N . GLU A 1 86 ? 4.597 -8.512 -0.589 1.00 97.62 86 GLU A N 1
ATOM 660 C CA . GLU A 1 86 ? 5.755 -9.129 0.075 1.00 97.62 86 GLU A CA 1
ATOM 661 C C . GLU A 1 86 ? 7.063 -8.733 -0.610 1.00 97.62 86 GLU A C 1
ATOM 663 O O . GLU A 1 86 ? 8.061 -8.440 0.049 1.00 97.62 86 GLU A O 1
ATOM 668 N N . ASP A 1 87 ? 7.044 -8.662 -1.940 1.00 97.44 87 ASP A N 1
ATOM 669 C CA . ASP A 1 87 ? 8.187 -8.200 -2.707 1.00 97.44 87 ASP A CA 1
ATOM 670 C C . ASP A 1 87 ? 8.482 -6.709 -2.484 1.00 97.44 87 ASP A C 1
ATOM 672 O O . ASP A 1 87 ? 9.621 -6.326 -2.218 1.00 97.44 87 ASP A O 1
ATOM 676 N N . A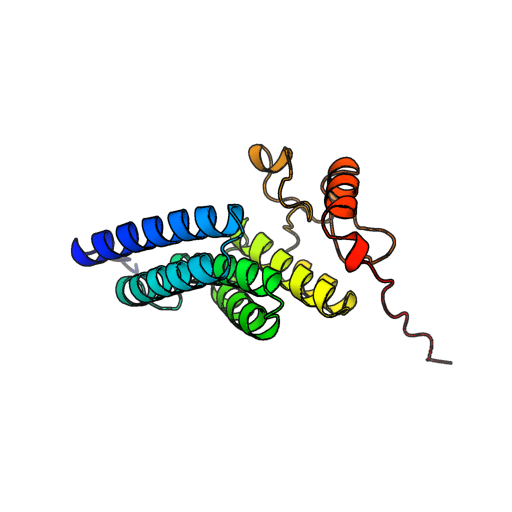LA A 1 88 ? 7.444 -5.866 -2.504 1.00 97.50 88 ALA A N 1
ATOM 677 C CA . ALA A 1 88 ? 7.586 -4.447 -2.199 1.00 97.50 88 ALA A CA 1
ATOM 678 C C . ALA A 1 88 ? 8.069 -4.203 -0.758 1.00 97.50 88 ALA A C 1
ATOM 680 O O . ALA A 1 88 ? 8.872 -3.297 -0.527 1.00 97.50 88 ALA A O 1
ATOM 681 N N . ASP A 1 89 ? 7.590 -4.999 0.201 1.00 96.81 89 ASP A N 1
ATOM 682 C CA . ASP A 1 89 ? 7.971 -4.918 1.610 1.00 96.81 89 ASP A CA 1
ATOM 683 C C . ASP A 1 89 ? 9.450 -5.257 1.789 1.00 96.81 89 ASP A C 1
ATOM 685 O O . ASP A 1 89 ? 10.153 -4.479 2.423 1.00 96.81 89 ASP A O 1
ATOM 689 N N . ARG A 1 90 ? 9.961 -6.314 1.140 1.00 96.06 90 ARG A N 1
ATOM 690 C CA . ARG A 1 90 ? 11.391 -6.677 1.191 1.00 96.06 90 ARG A CA 1
ATOM 691 C C . ARG A 1 90 ? 12.314 -5.498 0.859 1.00 96.06 90 ARG A C 1
ATOM 693 O O . ARG A 1 90 ? 13.326 -5.309 1.527 1.00 96.06 90 ARG A O 1
ATOM 700 N N . VAL A 1 91 ? 11.956 -4.702 -0.149 1.00 96.00 91 VAL A N 1
ATOM 701 C CA . VAL A 1 91 ? 12.750 -3.545 -0.598 1.00 96.00 91 VAL A CA 1
ATOM 702 C C . VAL A 1 91 ? 12.525 -2.314 0.286 1.00 96.00 91 VAL A C 1
ATOM 704 O O . VAL A 1 91 ? 13.455 -1.556 0.557 1.00 96.00 91 VAL A O 1
ATOM 707 N N . ARG A 1 92 ? 11.281 -2.064 0.714 1.00 95.06 92 ARG A N 1
ATOM 708 C CA . ARG A 1 92 ? 10.897 -0.807 1.383 1.00 95.06 92 ARG A CA 1
ATOM 709 C C . ARG A 1 92 ? 11.048 -0.860 2.896 1.00 95.06 92 ARG A C 1
ATOM 711 O O . ARG A 1 92 ? 11.228 0.193 3.503 1.00 95.06 92 ARG A O 1
ATOM 718 N N . SER A 1 93 ? 10.955 -2.033 3.517 1.00 93.31 93 SER A N 1
ATOM 719 C CA . SER A 1 93 ? 10.916 -2.159 4.975 1.00 93.31 93 SER A CA 1
ATOM 720 C C . SER A 1 93 ? 12.147 -1.572 5.688 1.00 93.31 93 SER A C 1
ATOM 722 O O . SER A 1 93 ? 11.939 -0.877 6.686 1.00 93.31 93 SER A O 1
ATOM 724 N N . PRO A 1 94 ? 13.389 -1.686 5.161 1.00 92.88 94 PRO A N 1
ATOM 725 C CA . PRO A 1 94 ? 14.563 -1.086 5.798 1.00 92.88 94 PRO A CA 1
ATOM 726 C C . PRO A 1 94 ? 14.567 0.451 5.803 1.00 92.88 94 PRO A C 1
ATOM 728 O O . PRO A 1 94 ? 15.322 1.053 6.559 1.00 92.88 94 PRO A O 1
ATOM 731 N N . LEU A 1 95 ? 13.748 1.101 4.963 1.00 91.12 95 LEU A N 1
ATOM 732 C CA . LEU A 1 95 ? 13.727 2.563 4.822 1.00 91.12 95 LEU A CA 1
ATOM 733 C C . LEU A 1 95 ? 12.936 3.275 5.931 1.00 91.12 95 LEU A C 1
ATOM 735 O O . LEU A 1 95 ? 13.053 4.493 6.052 1.00 91.12 95 LEU A O 1
ATOM 739 N N . ASP A 1 96 ? 12.101 2.543 6.681 1.00 90.19 96 ASP A N 1
ATOM 740 C CA . ASP A 1 96 ? 11.259 3.051 7.781 1.00 90.19 96 ASP A CA 1
ATOM 741 C C . ASP A 1 96 ? 10.606 4.430 7.517 1.00 90.19 96 ASP A C 1
ATOM 743 O O . ASP A 1 96 ? 10.685 5.381 8.304 1.00 90.19 96 ASP A O 1
ATOM 747 N N . ASN A 1 97 ? 9.974 4.558 6.351 1.00 92.06 97 ASN A N 1
ATOM 748 C CA . ASN A 1 97 ? 9.360 5.789 5.870 1.00 92.06 97 ASN A CA 1
ATOM 749 C C . ASN A 1 97 ? 7.854 5.602 5.620 1.00 92.06 97 ASN A C 1
ATOM 751 O O . ASN A 1 97 ? 7.264 4.563 5.918 1.00 92.06 97 ASN A O 1
ATOM 755 N N . PHE A 1 98 ? 7.203 6.638 5.089 1.00 92.81 98 PHE A N 1
ATOM 756 C CA . PHE A 1 98 ? 5.760 6.607 4.827 1.00 92.81 98 PHE A CA 1
ATOM 757 C C . PHE A 1 98 ? 5.400 5.465 3.885 1.00 92.81 98 PHE A C 1
ATOM 759 O O . PHE A 1 98 ? 4.464 4.706 4.118 1.00 92.81 98 PHE A O 1
ATOM 766 N N . ASP A 1 99 ? 6.217 5.311 2.854 1.00 92.62 99 ASP A N 1
ATOM 767 C CA . ASP A 1 99 ? 6.061 4.285 1.855 1.00 92.62 99 ASP A CA 1
ATOM 768 C C . ASP A 1 99 ? 6.136 2.870 2.460 1.00 92.62 99 ASP A C 1
ATOM 770 O O . ASP A 1 99 ? 5.308 2.015 2.126 1.00 92.62 99 ASP A O 1
ATOM 774 N N . SER A 1 100 ? 7.083 2.590 3.350 1.00 94.62 100 SER A N 1
ATOM 775 C CA . SER A 1 100 ? 7.151 1.280 4.007 1.00 94.62 100 SER A CA 1
ATOM 776 C C . SER A 1 100 ? 5.945 1.038 4.923 1.00 94.62 100 SER A C 1
ATOM 778 O O . SER A 1 100 ? 5.388 -0.059 4.936 1.00 94.62 100 SER A O 1
ATOM 780 N N . ALA A 1 101 ? 5.468 2.066 5.632 1.00 95.56 101 ALA A N 1
ATOM 781 C CA . ALA A 1 101 ? 4.267 1.982 6.462 1.00 95.56 101 ALA A CA 1
ATOM 782 C C . ALA A 1 101 ? 2.984 1.732 5.639 1.00 95.56 101 ALA A C 1
ATOM 784 O O . ALA A 1 101 ? 2.158 0.916 6.044 1.00 95.56 101 ALA A O 1
ATOM 785 N N . CYS A 1 102 ? 2.845 2.342 4.457 1.00 95.00 102 CYS A N 1
ATOM 786 C CA . CYS A 1 102 ? 1.751 2.051 3.520 1.00 95.00 102 CYS A CA 1
ATOM 787 C C . CYS A 1 102 ? 1.771 0.599 3.028 1.00 95.00 102 CYS A C 1
ATOM 789 O O . CYS A 1 102 ? 0.724 -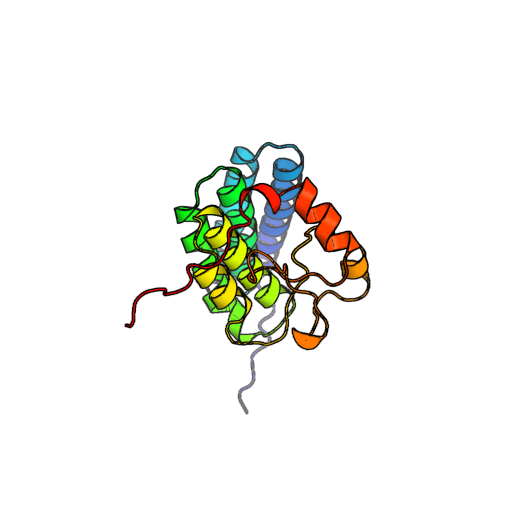0.038 2.953 1.00 95.00 102 CYS A O 1
ATOM 791 N N . THR A 1 103 ? 2.956 0.054 2.736 1.00 96.81 103 THR A N 1
ATOM 792 C CA . THR A 1 103 ? 3.093 -1.343 2.279 1.00 96.81 103 THR A CA 1
ATOM 793 C C . THR A 1 103 ? 2.644 -2.317 3.370 1.00 96.81 103 THR A C 1
ATOM 795 O O . THR A 1 103 ? 1.874 -3.242 3.109 1.00 96.81 103 THR A O 1
ATOM 798 N N . ARG A 1 104 ? 3.046 -2.053 4.620 1.00 96.88 104 ARG A N 1
ATOM 799 C CA . ARG A 1 104 ? 2.592 -2.802 5.800 1.00 96.88 104 ARG A CA 1
ATOM 800 C C . ARG A 1 104 ? 1.087 -2.682 6.031 1.00 96.88 104 ARG A C 1
ATOM 802 O O . ARG A 1 104 ? 0.438 -3.683 6.328 1.00 96.88 104 ARG A O 1
ATOM 809 N N . ASP A 1 105 ? 0.506 -1.494 5.851 1.00 97.00 105 ASP A N 1
ATOM 810 C CA . ASP A 1 105 ? -0.950 -1.326 5.937 1.00 97.00 105 ASP A CA 1
ATOM 811 C C . ASP A 1 105 ? -1.686 -2.108 4.847 1.00 97.00 105 ASP A C 1
ATOM 813 O O . ASP A 1 105 ? -2.673 -2.773 5.149 1.00 97.00 105 ASP A O 1
ATOM 817 N N . ASN A 1 106 ? -1.186 -2.105 3.610 1.00 97.69 106 ASN A N 1
ATOM 818 C CA . ASN A 1 106 ? -1.767 -2.879 2.515 1.00 97.69 106 ASN A CA 1
ATOM 819 C C . ASN A 1 106 ? -1.663 -4.395 2.746 1.00 97.69 106 ASN A C 1
ATOM 821 O O . ASN A 1 106 ? -2.633 -5.107 2.486 1.00 97.69 106 ASN A O 1
ATOM 825 N N . LEU A 1 107 ? -0.555 -4.895 3.307 1.00 97.94 107 LEU A N 1
ATOM 826 C CA . LEU A 1 107 ? -0.464 -6.286 3.776 1.00 97.94 107 LEU A CA 1
ATOM 827 C C . LEU A 1 107 ? -1.505 -6.572 4.863 1.00 97.94 107 LEU A C 1
ATOM 829 O O . LEU A 1 107 ? -2.217 -7.571 4.788 1.00 97.94 107 LEU A O 1
ATOM 833 N N . GLY A 1 108 ? -1.661 -5.668 5.831 1.00 97.44 108 GLY A N 1
ATOM 834 C CA . GLY A 1 108 ? -2.709 -5.762 6.845 1.00 97.44 108 GLY A CA 1
ATOM 835 C C . GLY A 1 108 ? -4.115 -5.846 6.239 1.00 97.44 108 GLY A C 1
ATOM 836 O O . GLY A 1 108 ? -4.906 -6.705 6.626 1.00 97.44 108 GLY A O 1
ATOM 837 N N . ARG A 1 109 ? -4.417 -5.011 5.238 1.00 96.69 109 ARG A N 1
ATOM 838 C CA . ARG A 1 109 ? -5.697 -5.036 4.507 1.00 96.69 109 ARG A CA 1
ATOM 839 C C . ARG A 1 109 ? -5.913 -6.350 3.769 1.00 96.69 109 ARG A C 1
ATOM 841 O O . ARG A 1 109 ? -7.022 -6.875 3.782 1.00 96.69 109 ARG A O 1
ATOM 848 N N . LEU A 1 110 ? -4.869 -6.894 3.155 1.00 98.06 110 LEU A N 1
ATOM 849 C CA . LEU A 1 110 ? -4.938 -8.178 2.469 1.00 98.06 110 LEU A CA 1
ATOM 850 C C . LEU A 1 110 ? -5.338 -9.303 3.431 1.00 98.06 110 LEU A C 1
ATOM 852 O O . LEU A 1 110 ? -6.208 -10.110 3.104 1.00 98.06 110 LEU A O 1
ATOM 856 N N . TYR A 1 111 ? -4.760 -9.332 4.633 1.00 97.44 111 TYR A N 1
ATOM 857 C CA . TYR A 1 111 ? -5.122 -10.320 5.650 1.00 97.44 111 TYR A CA 1
ATOM 858 C C . TYR A 1 111 ? -6.504 -10.062 6.273 1.00 97.44 111 TYR A C 1
ATOM 860 O O . TYR A 1 111 ? -7.236 -11.023 6.501 1.00 97.44 111 TYR A O 1
ATOM 868 N N . GLU A 1 112 ? -6.935 -8.800 6.429 1.00 96.06 112 GLU A N 1
ATOM 869 C CA . GLU A 1 112 ? -8.336 -8.473 6.763 1.00 96.06 112 GLU A CA 1
ATOM 870 C C . GLU A 1 112 ? -9.309 -9.097 5.748 1.00 96.06 112 GLU A C 1
ATOM 872 O O . GLU A 1 112 ? -10.288 -9.730 6.141 1.00 96.06 112 GLU A O 1
ATOM 877 N N . MET A 1 113 ? -9.026 -8.969 4.447 1.00 95.56 113 MET A N 1
ATOM 878 C CA . MET A 1 113 ? -9.857 -9.539 3.377 1.00 95.56 113 MET A CA 1
ATOM 879 C C . MET A 1 113 ? -9.867 -11.073 3.383 1.00 95.56 113 MET A C 1
ATOM 881 O O . MET A 1 113 ? -10.871 -11.680 3.017 1.00 95.56 113 MET A O 1
ATOM 885 N N . ARG A 1 114 ? -8.778 -11.710 3.833 1.00 95.31 114 ARG A N 1
ATOM 886 C CA . ARG A 1 114 ? -8.714 -13.166 4.066 1.00 95.31 114 ARG A CA 1
ATOM 887 C C . ARG A 1 114 ? -9.410 -13.598 5.364 1.00 95.31 114 ARG A C 1
ATOM 889 O O . ARG A 1 114 ? -9.630 -14.786 5.565 1.00 95.31 114 ARG A O 1
ATOM 896 N N . GLY A 1 115 ? -9.784 -12.651 6.225 1.00 93.81 115 GLY A N 1
ATOM 897 C CA . GLY A 1 115 ? -10.412 -12.905 7.520 1.00 93.81 115 GLY A CA 1
ATOM 898 C C . GLY A 1 115 ? -9.434 -13.168 8.667 1.00 93.81 115 GLY A C 1
ATOM 899 O O . GLY A 1 115 ? -9.896 -13.434 9.771 1.00 93.81 115 GLY A O 1
ATOM 900 N N . ASP A 1 116 ? -8.126 -13.053 8.433 1.00 95.75 116 ASP A N 1
ATOM 901 C CA . ASP A 1 116 ? -7.082 -13.264 9.438 1.00 95.75 116 ASP A CA 1
ATOM 902 C C . ASP A 1 116 ? -6.676 -11.924 10.072 1.00 95.75 116 ASP A C 1
ATOM 904 O O . ASP A 1 116 ? -5.720 -11.252 9.671 1.00 95.75 116 ASP A O 1
ATOM 908 N N . VAL A 1 117 ? -7.457 -11.493 11.066 1.00 96.56 117 VAL A N 1
ATOM 909 C CA . VAL A 1 117 ? -7.225 -10.215 11.760 1.00 96.56 117 VAL A CA 1
ATOM 910 C C . VAL A 1 117 ? -5.968 -10.237 12.635 1.00 96.56 117 VAL A C 1
ATOM 912 O O . VAL A 1 117 ? -5.350 -9.189 12.837 1.00 96.56 117 VAL A O 1
ATOM 915 N N . THR A 1 118 ? -5.549 -11.414 13.107 1.00 96.12 118 THR A N 1
ATOM 916 C CA . THR A 1 118 ? -4.334 -11.590 13.913 1.00 96.12 118 THR A CA 1
ATOM 917 C C . THR A 1 118 ? -3.095 -11.357 13.057 1.00 96.12 118 THR A C 1
ATOM 919 O O . THR A 1 118 ? -2.227 -10.557 13.421 1.00 96.12 118 THR A O 1
ATOM 922 N N . ARG A 1 119 ? -3.036 -11.970 11.870 1.00 96.12 119 ARG A N 1
ATOM 923 C CA . ARG A 1 119 ? -1.958 -11.724 10.912 1.00 96.12 119 ARG A CA 1
ATOM 924 C C . ARG A 1 119 ? -1.987 -10.295 10.389 1.00 96.12 119 ARG A C 1
ATOM 926 O O . ARG A 1 119 ? -0.931 -9.675 10.294 1.00 96.12 119 ARG A O 1
ATOM 933 N N . ALA A 1 120 ? -3.172 -9.731 10.142 1.00 97.25 120 ALA A N 1
ATOM 934 C CA . ALA A 1 120 ? -3.301 -8.332 9.738 1.00 97.25 120 ALA A CA 1
ATOM 935 C C . ALA A 1 120 ? -2.663 -7.365 10.749 1.00 97.25 120 ALA A C 1
ATOM 937 O O . ALA A 1 120 ? -1.979 -6.415 10.360 1.00 97.25 120 ALA A O 1
ATOM 938 N N . LYS A 1 121 ? -2.864 -7.621 12.049 1.00 96.69 121 LYS A N 1
ATOM 939 C CA . LYS A 1 121 ? -2.230 -6.864 13.132 1.00 96.69 121 LYS A CA 1
ATOM 940 C C . LYS A 1 121 ? -0.708 -7.011 13.083 1.00 96.69 121 LYS A C 1
ATOM 942 O O . LYS A 1 121 ? -0.003 -6.005 13.076 1.00 96.69 121 LYS A O 1
ATOM 947 N N . LEU A 1 122 ? -0.217 -8.249 12.997 1.00 96.56 122 LEU A N 1
ATOM 948 C CA . LEU A 1 122 ? 1.215 -8.552 12.976 1.00 96.56 122 LEU A CA 1
ATOM 949 C C . LEU A 1 122 ? 1.940 -7.840 11.825 1.00 96.56 122 LEU A C 1
ATOM 951 O O . LEU A 1 122 ? 2.978 -7.222 12.043 1.00 96.56 122 LEU A O 1
ATOM 955 N N . GLU A 1 123 ? 1.382 -7.879 10.613 1.00 97.00 123 GLU A N 1
ATOM 956 C CA . GLU A 1 123 ? 2.001 -7.248 9.439 1.00 97.00 123 GLU A CA 1
ATO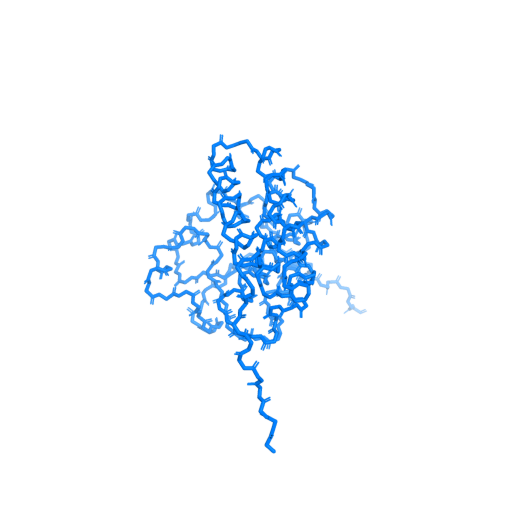M 957 C C . GLU A 1 123 ? 2.075 -5.724 9.544 1.00 97.00 123 GLU A C 1
ATOM 959 O O . GLU A 1 123 ? 3.038 -5.121 9.075 1.00 97.00 123 GLU A O 1
ATOM 964 N N . ARG A 1 124 ? 1.086 -5.086 10.175 1.00 96.38 124 ARG A N 1
ATOM 965 C CA . ARG A 1 124 ? 1.092 -3.635 10.404 1.00 96.38 124 ARG A CA 1
ATOM 966 C C . ARG A 1 124 ? 2.091 -3.215 11.471 1.00 96.38 124 ARG A C 1
ATOM 968 O O . ARG A 1 124 ? 2.714 -2.164 11.352 1.00 96.38 124 ARG A O 1
ATOM 975 N N . GLU A 1 125 ? 2.230 -4.030 12.510 1.00 95.06 125 GLU A N 1
ATOM 976 C CA . GLU A 1 125 ? 3.090 -3.750 13.658 1.00 95.06 125 GLU A CA 1
ATOM 977 C C . GLU A 1 125 ? 4.553 -4.154 13.446 1.00 95.06 125 GLU A C 1
ATOM 979 O O . GLU A 1 125 ? 5.405 -3.788 14.259 1.00 95.06 125 GLU A O 1
ATOM 984 N N . LYS A 1 126 ? 4.860 -4.916 12.388 1.00 93.25 126 LYS A N 1
ATOM 985 C CA . LYS A 1 126 ? 6.207 -5.447 12.171 1.00 93.25 126 LYS A CA 1
ATOM 986 C C . LYS A 1 126 ? 7.236 -4.335 11.974 1.00 93.25 126 LYS A C 1
ATOM 988 O O . LYS A 1 126 ? 6.965 -3.336 11.306 1.00 93.25 126 LYS A O 1
ATOM 993 N N . GLN A 1 127 ? 8.439 -4.588 12.492 1.00 88.25 127 GLN A N 1
ATOM 994 C CA . GLN A 1 127 ? 9.695 -3.845 12.293 1.00 88.25 127 GLN A CA 1
ATOM 995 C C . GLN A 1 127 ? 9.736 -2.384 12.772 1.00 88.25 127 GLN A C 1
ATOM 997 O O . GLN A 1 127 ? 10.812 -1.909 13.116 1.00 88.25 127 GLN A O 1
ATOM 1002 N N . SER A 1 128 ? 8.612 -1.671 12.826 1.00 91.50 128 SER A N 1
ATOM 1003 C CA . SER A 1 128 ? 8.582 -0.253 13.181 1.00 91.50 128 SER A CA 1
ATOM 1004 C C . SER A 1 128 ? 7.262 0.161 13.824 1.00 91.50 128 SER A C 1
ATOM 1006 O O . SER A 1 128 ? 6.186 -0.294 13.435 1.00 91.50 128 SER A O 1
ATOM 1008 N N . ASP A 1 129 ? 7.350 1.091 14.775 1.00 93.06 129 ASP A N 1
ATOM 1009 C CA . ASP A 1 129 ? 6.198 1.715 15.433 1.00 93.06 129 ASP A CA 1
ATOM 1010 C C . ASP A 1 129 ? 5.572 2.863 14.622 1.00 93.06 129 ASP A C 1
ATOM 1012 O O . ASP A 1 129 ? 4.566 3.451 15.019 1.00 93.06 129 ASP A O 1
ATOM 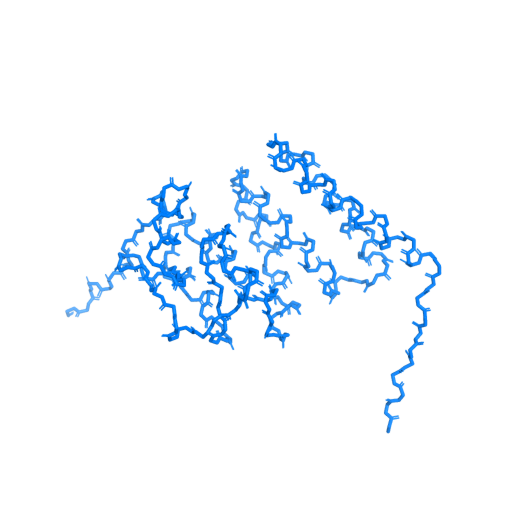1016 N N . ARG A 1 130 ? 6.172 3.200 13.478 1.00 93.81 130 ARG A N 1
ATOM 1017 C CA . ARG A 1 130 ? 5.695 4.232 12.560 1.00 93.81 130 ARG A CA 1
ATOM 1018 C C . ARG A 1 130 ? 4.588 3.663 11.685 1.00 93.81 130 ARG A C 1
ATOM 1020 O O . ARG A 1 130 ? 4.841 2.785 10.866 1.00 93.81 130 ARG A O 1
ATOM 1027 N N . MET A 1 131 ? 3.368 4.150 11.845 1.00 94.19 131 MET A N 1
ATOM 1028 C CA . MET A 1 131 ? 2.166 3.602 11.222 1.00 94.19 131 MET A CA 1
ATOM 1029 C C . MET A 1 131 ? 1.393 4.677 10.460 1.00 94.19 131 MET A C 1
ATOM 1031 O O . MET A 1 131 ? 1.518 5.871 10.733 1.00 94.19 131 MET A O 1
ATOM 1035 N N . VAL A 1 132 ? 0.561 4.244 9.517 1.00 95.50 132 VAL A N 1
ATOM 1036 C CA . VAL A 1 132 ? -0.379 5.112 8.798 1.00 95.50 132 VAL A CA 1
ATOM 1037 C C . VAL A 1 132 ? -1.789 4.973 9.366 1.00 95.50 132 VAL A C 1
ATOM 1039 O O . VAL A 1 132 ? -2.133 3.987 10.017 1.00 95.50 132 VAL A O 1
ATOM 1042 N N . CYS A 1 133 ? -2.628 5.973 9.110 1.00 95.88 133 CYS A N 1
ATOM 1043 C CA . CYS A 1 133 ? -4.059 5.883 9.373 1.00 95.88 133 CYS A CA 1
ATOM 1044 C C . CYS A 1 133 ? -4.709 4.918 8.366 1.00 95.88 133 CYS A C 1
ATOM 1046 O O . CYS A 1 133 ? -4.522 5.070 7.162 1.00 95.88 133 CYS A O 1
ATOM 1048 N N . GLY A 1 134 ? -5.530 3.977 8.837 1.00 94.19 134 GLY A N 1
ATOM 1049 C CA . GL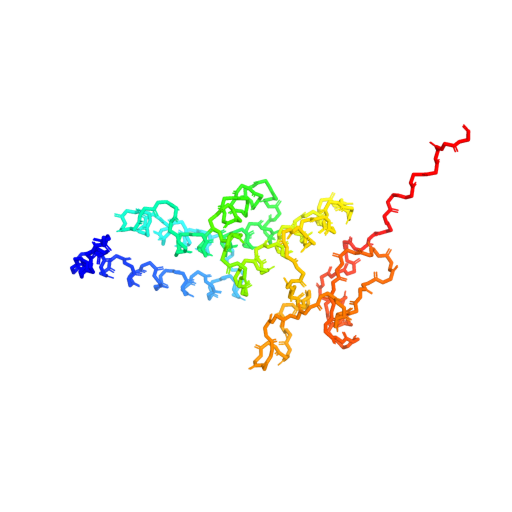Y A 1 134 ? -6.222 2.995 7.993 1.00 94.19 134 GLY A CA 1
ATOM 1050 C C . GLY A 1 134 ? -7.290 3.594 7.069 1.00 94.19 134 GLY A C 1
ATOM 1051 O O . GLY A 1 134 ? -7.732 2.944 6.124 1.00 94.19 134 GLY A O 1
ATOM 1052 N N . HIS A 1 135 ? -7.694 4.847 7.297 1.00 94.19 135 HIS A N 1
ATOM 1053 C CA . HIS A 1 135 ? -8.540 5.583 6.362 1.00 94.19 135 HIS A CA 1
ATOM 1054 C C . HIS A 1 135 ? -7.691 6.148 5.217 1.00 94.19 135 HIS A C 1
ATOM 1056 O O . HIS A 1 135 ? -6.984 7.135 5.408 1.00 94.19 135 HIS A O 1
ATOM 1062 N N . PHE A 1 136 ? -7.810 5.553 4.027 1.00 85.69 136 PHE A N 1
ATOM 1063 C CA . PHE A 1 136 ? -7.031 5.928 2.838 1.00 85.69 136 PHE A CA 1
ATOM 1064 C C . PHE A 1 136 ? -7.113 7.428 2.499 1.00 85.69 136 PHE A C 1
ATOM 1066 O O . PHE A 1 136 ? -6.088 8.066 2.293 1.00 85.69 136 PHE A O 1
ATOM 1073 N N . ASP A 1 137 ? -8.307 8.028 2.557 1.00 88.50 137 ASP A N 1
ATOM 1074 C CA . ASP A 1 137 ? -8.509 9.459 2.268 1.00 88.50 137 ASP A CA 1
ATOM 1075 C C . ASP A 1 137 ? -8.287 10.348 3.510 1.00 88.50 137 ASP A C 1
ATOM 1077 O O . ASP A 1 137 ? -9.035 11.302 3.754 1.00 88.50 137 ASP A O 1
ATOM 1081 N N . CYS A 1 138 ? -7.352 9.984 4.396 1.00 91.94 138 CYS A N 1
ATOM 1082 C CA . CYS A 1 138 ? -7.112 10.707 5.646 1.00 91.94 138 CYS A CA 1
ATOM 1083 C C . CYS A 1 138 ? -6.867 12.201 5.365 1.00 91.94 138 CYS A C 1
ATOM 1085 O O . CYS A 1 138 ? -5.865 12.537 4.739 1.00 91.94 138 CYS A O 1
ATOM 1087 N N . PRO A 1 139 ? -7.711 13.128 5.866 1.00 88.69 139 PRO A N 1
ATOM 1088 C CA . PRO A 1 139 ? -7.524 14.556 5.603 1.00 88.69 139 PRO A CA 1
ATOM 1089 C C . PRO A 1 139 ? -6.234 15.088 6.237 1.00 88.69 139 PRO A C 1
ATOM 1091 O O . PRO A 1 139 ? -5.689 16.095 5.798 1.00 88.69 139 PRO A O 1
ATOM 1094 N N . LYS A 1 140 ? -5.726 14.393 7.262 1.00 88.62 140 LYS A N 1
ATOM 1095 C CA . LYS A 1 140 ? -4.456 14.711 7.912 1.00 88.62 140 LYS A CA 1
ATOM 1096 C C . LYS A 1 140 ? -3.245 14.207 7.136 1.00 88.62 140 LYS A C 1
ATOM 1098 O O . LYS A 1 140 ? -2.154 14.619 7.487 1.00 88.62 140 LYS A O 1
ATOM 1103 N N . ALA A 1 141 ? -3.404 13.419 6.067 1.00 79.31 141 ALA A N 1
ATOM 1104 C CA . ALA A 1 141 ? -2.277 13.005 5.227 1.00 79.31 141 ALA A CA 1
ATOM 1105 C C . ALA A 1 141 ? -1.507 14.202 4.632 1.00 79.31 141 ALA A C 1
ATOM 1107 O O . ALA A 1 141 ? -0.327 14.080 4.333 1.00 79.31 141 ALA A O 1
ATOM 1108 N N . ALA A 1 142 ? -2.142 15.376 4.514 1.00 76.06 142 ALA A N 1
ATOM 1109 C CA . ALA A 1 142 ? -1.479 16.610 4.093 1.00 76.06 142 ALA A CA 1
ATOM 1110 C C . ALA A 1 142 ? -0.540 17.218 5.157 1.00 76.06 142 ALA A C 1
ATOM 1112 O O . ALA A 1 142 ? 0.343 17.995 4.811 1.00 76.06 142 ALA A O 1
ATOM 1113 N N . THR A 1 143 ? -0.732 16.903 6.443 1.00 77.75 143 THR A N 1
ATOM 1114 C CA . THR A 1 143 ? 0.018 17.499 7.566 1.00 77.75 143 THR A CA 1
ATOM 1115 C C . THR A 1 143 ? 0.861 16.487 8.334 1.00 77.75 143 THR A C 1
ATOM 1117 O O . THR A 1 143 ? 1.961 16.811 8.769 1.00 77.75 143 THR A O 1
ATOM 1120 N N . SER A 1 144 ? 0.377 15.257 8.488 1.00 79.12 144 SER A N 1
ATOM 1121 C CA . SER A 1 144 ? 1.131 14.125 9.013 1.00 79.12 144 SER A CA 1
ATOM 1122 C C . SER A 1 144 ? 0.764 12.870 8.234 1.00 79.12 144 SER A C 1
ATOM 1124 O O . SER A 1 144 ? -0.400 12.487 8.154 1.00 79.12 144 SER A O 1
ATOM 1126 N N . MET A 1 145 ? 1.770 12.233 7.646 1.00 85.56 145 MET A N 1
ATOM 1127 C CA . MET A 1 145 ? 1.607 11.000 6.876 1.00 85.56 145 MET A CA 1
ATOM 1128 C C . MET A 1 145 ? 1.890 9.748 7.718 1.00 85.56 145 MET A C 1
ATOM 1130 O O . MET A 1 145 ? 1.467 8.654 7.359 1.00 85.56 145 MET A O 1
ATOM 1134 N N . ILE A 1 146 ? 2.591 9.902 8.844 1.00 92.12 146 ILE A N 1
ATOM 1135 C CA . ILE A 1 146 ? 3.063 8.814 9.701 1.00 92.12 146 ILE A CA 1
ATOM 1136 C C . ILE A 1 146 ? 2.865 9.217 11.159 1.00 92.12 146 ILE A C 1
ATOM 1138 O O . ILE A 1 146 ? 3.210 10.331 11.547 1.00 92.12 146 ILE A O 1
ATOM 1142 N N . TRP A 1 147 ? 2.399 8.283 11.976 1.00 94.38 147 TRP A N 1
ATOM 1143 C CA . TRP A 1 147 ? 2.227 8.444 13.417 1.00 94.38 147 TRP A CA 1
ATOM 1144 C C . TRP A 1 147 ? 2.971 7.350 14.166 1.00 94.38 147 TRP A C 1
ATOM 1146 O O . TRP A 1 147 ? 3.191 6.268 13.625 1.00 94.38 147 TRP A O 1
ATOM 1156 N N . LYS A 1 148 ? 3.323 7.601 15.423 1.00 94.69 148 LYS A N 1
ATOM 1157 C CA . LYS A 1 148 ? 3.671 6.513 16.341 1.00 94.69 148 LYS A CA 1
ATOM 1158 C C . LYS A 1 148 ? 2.406 5.739 16.700 1.00 94.69 148 LYS A C 1
ATOM 1160 O O . LYS A 1 148 ? 1.319 6.318 16.766 1.00 94.69 148 LYS A O 1
ATOM 1165 N N . ARG A 1 149 ? 2.521 4.445 16.996 1.00 94.00 149 ARG A N 1
ATOM 1166 C CA . ARG A 1 149 ? 1.363 3.608 17.366 1.00 94.00 149 ARG A CA 1
ATOM 1167 C C . ARG A 1 149 ? 0.618 4.166 18.573 1.00 94.00 149 ARG A C 1
ATOM 1169 O O . ARG A 1 149 ? -0.606 4.101 18.615 1.00 94.00 149 ARG A O 1
ATOM 1176 N N . THR A 1 150 ? 1.347 4.749 19.523 1.00 94.56 150 THR A N 1
ATOM 1177 C CA . THR A 1 150 ? 0.792 5.370 20.736 1.00 94.56 150 THR A CA 1
ATOM 1178 C C . THR A 1 150 ? -0.086 6.593 20.458 1.00 94.56 150 THR A C 1
ATOM 1180 O O . THR A 1 150 ? -0.910 6.953 21.294 1.00 94.56 150 THR A O 1
ATOM 1183 N N . GLU A 1 151 ? 0.052 7.220 19.288 1.00 94.69 151 GLU A N 1
ATOM 1184 C CA . GLU A 1 151 ? -0.738 8.383 18.868 1.00 94.69 151 GLU A CA 1
ATOM 1185 C C . GLU A 1 151 ? -2.018 7.978 18.120 1.00 94.69 151 GLU A C 1
ATOM 1187 O O . GLU A 1 151 ? -2.904 8.806 17.893 1.00 94.69 151 GLU A O 1
ATOM 1192 N N . LEU A 1 152 ? -2.131 6.706 17.725 1.00 95.69 152 LEU A N 1
ATOM 1193 C CA . LEU A 1 152 ? -3.248 6.190 16.949 1.00 95.69 152 LEU A CA 1
ATOM 1194 C C . LEU A 1 152 ? -4.263 5.454 17.824 1.00 95.69 152 LEU A C 1
ATOM 1196 O O . LEU A 1 152 ? -3.946 4.761 18.787 1.00 95.69 152 LEU A O 1
ATOM 1200 N N . LYS A 1 153 ? -5.529 5.548 17.423 1.00 96.00 153 LYS A N 1
ATOM 1201 C CA . LYS A 1 153 ? -6.639 4.809 18.020 1.00 96.00 153 LYS A CA 1
ATOM 1202 C C . LYS A 1 153 ? -6.865 3.520 17.254 1.00 96.00 153 LYS A C 1
ATOM 1204 O O . LYS A 1 153 ? -7.104 3.545 16.050 1.00 96.00 153 LYS A O 1
ATOM 1209 N N . MET A 1 154 ? -6.835 2.401 17.958 1.00 96.06 154 MET A N 1
ATOM 1210 C CA . MET A 1 154 ? -7.093 1.088 17.382 1.00 96.06 154 MET A CA 1
ATOM 1211 C C . MET A 1 154 ? -8.597 0.779 17.358 1.00 96.06 154 MET A C 1
ATOM 1213 O O . MET A 1 154 ? -9.340 1.169 18.264 1.00 96.06 154 MET A O 1
ATOM 1217 N N . CYS A 1 155 ? -9.063 0.054 16.339 1.00 96.50 155 CYS A N 1
ATOM 1218 C CA . CYS A 1 155 ? -10.421 -0.484 16.329 1.00 96.50 155 CYS A CA 1
ATOM 1219 C C . CYS A 1 155 ? -10.616 -1.447 17.509 1.00 96.50 155 CYS A C 1
ATOM 1221 O O . CYS A 1 155 ? -9.906 -2.442 17.614 1.00 96.50 155 CYS A O 1
ATOM 1223 N N . GLN A 1 156 ? -11.594 -1.184 18.376 1.00 93.88 156 GLN A N 1
ATOM 1224 C CA . GLN A 1 156 ? -11.793 -1.979 19.595 1.00 93.88 156 GLN A CA 1
ATOM 1225 C C . GLN A 1 156 ? -12.272 -3.411 19.328 1.00 93.88 156 GLN A C 1
ATOM 1227 O O . GLN A 1 156 ? -12.007 -4.288 20.141 1.00 93.88 156 GLN A O 1
ATOM 1232 N N . ARG A 1 157 ? -12.951 -3.644 18.197 1.00 94.69 157 ARG A N 1
ATOM 1233 C CA . ARG A 1 157 ? -13.503 -4.957 17.845 1.00 94.69 157 ARG A CA 1
ATOM 1234 C C . ARG A 1 157 ? -12.443 -5.892 17.268 1.00 94.69 157 ARG A C 1
ATOM 1236 O O . ARG A 1 157 ? -12.213 -6.954 17.820 1.00 94.69 157 ARG A O 1
ATOM 1243 N N . CYS A 1 158 ? -11.793 -5.500 16.171 1.00 95.44 158 CYS A N 1
ATOM 1244 C CA . CYS A 1 158 ? -10.807 -6.363 15.510 1.00 95.44 158 CYS A CA 1
ATOM 1245 C C . CYS A 1 158 ? -9.373 -6.186 15.992 1.00 95.44 158 CYS A C 1
ATOM 1247 O O . CYS A 1 158 ? -8.537 -7.037 15.718 1.00 95.44 158 CYS A O 1
ATOM 1249 N N . GLN A 1 159 ? -9.068 -5.068 16.652 1.00 95.44 159 GLN A N 1
ATOM 1250 C CA . GLN A 1 159 ? -7.741 -4.782 17.193 1.00 95.44 159 GLN A CA 1
ATOM 1251 C C . GLN A 1 159 ? -6.593 -4.876 16.167 1.00 95.44 159 GLN A C 1
ATOM 1253 O O . GLN A 1 159 ? -5.451 -5.135 16.538 1.00 95.44 159 GLN A O 1
ATOM 1258 N N . CYS A 1 160 ? -6.891 -4.659 14.878 1.00 95.56 160 CYS A N 1
ATOM 1259 C CA . CYS A 1 160 ? -5.925 -4.814 13.786 1.00 95.56 160 CYS A CA 1
ATOM 1260 C C . CYS A 1 160 ? -5.826 -3.608 12.837 1.00 95.56 160 CYS A C 1
ATOM 1262 O O . CYS A 1 160 ? -5.051 -3.659 11.888 1.00 95.56 160 CYS A O 1
ATOM 1264 N N . VAL A 1 161 ? -6.594 -2.531 13.060 1.00 96.50 161 VAL A N 1
ATOM 1265 C CA . VAL A 1 161 ? -6.557 -1.292 12.254 1.00 96.50 161 VAL A CA 1
ATOM 1266 C C . VAL A 1 161 ? -6.451 -0.078 13.169 1.00 96.50 161 VAL A C 1
ATOM 1268 O O . VAL A 1 161 ? -7.117 -0.025 14.208 1.00 96.50 161 VAL A O 1
ATOM 1271 N N . TRP A 1 162 ? -5.656 0.907 12.753 1.00 96.75 162 TRP A N 1
ATOM 1272 C CA . TRP A 1 162 ? -5.347 2.123 13.501 1.00 96.75 162 TRP A CA 1
ATOM 1273 C C . TRP A 1 162 ? -5.829 3.379 12.782 1.00 96.75 162 TRP A C 1
ATOM 1275 O O . TRP A 1 162 ? -5.801 3.459 11.558 1.00 96.75 162 TRP A O 1
ATOM 1285 N N . TYR A 1 163 ? -6.242 4.386 13.546 1.00 96.69 163 TYR A N 1
ATOM 1286 C CA . TYR A 1 163 ? -6.801 5.631 13.032 1.00 96.69 163 TYR A CA 1
ATOM 1287 C C . TYR A 1 163 ? -6.260 6.832 13.799 1.00 96.69 163 TYR A C 1
ATOM 1289 O O . TYR A 1 163 ? -6.178 6.808 15.024 1.00 96.69 163 TYR A O 1
ATOM 1297 N N . CYS A 1 164 ? -5.960 7.922 13.095 1.00 95.19 164 CYS A N 1
ATOM 1298 C CA . CYS A 1 164 ? -5.502 9.160 13.733 1.00 95.19 164 CYS A CA 1
ATOM 1299 C C . CYS A 1 164 ? -6.596 9.849 14.568 1.00 95.19 164 CYS A C 1
ATOM 1301 O O . CYS A 1 164 ? -6.304 10.658 15.444 1.00 95.19 164 CYS A O 1
ATOM 1303 N N . ASP A 1 165 ? -7.871 9.569 14.284 1.00 94.69 165 ASP A N 1
ATOM 1304 C CA . ASP A 1 165 ? -9.022 10.035 15.051 1.00 94.69 165 ASP A CA 1
ATOM 1305 C C . ASP A 1 165 ? -10.283 9.205 14.753 1.00 94.69 165 ASP A C 1
ATOM 1307 O O . ASP A 1 165 ? -10.309 8.324 13.889 1.00 94.69 165 ASP A O 1
ATOM 1311 N N . ARG A 1 166 ? -11.354 9.501 15.497 1.00 94.88 166 ARG A N 1
ATOM 1312 C CA . ARG A 1 166 ? -12.643 8.805 15.394 1.00 94.88 166 ARG A CA 1
ATOM 1313 C C . ARG A 1 166 ? -13.370 9.090 14.076 1.00 94.88 166 ARG A C 1
ATOM 1315 O O . ARG A 1 166 ? -14.170 8.265 13.642 1.00 94.88 166 ARG A O 1
ATOM 1322 N N . GLU A 1 167 ? -13.119 10.228 13.437 1.00 95.56 167 GLU A N 1
ATOM 1323 C CA . GLU A 1 167 ? -13.776 10.577 12.175 1.00 95.56 167 GLU A CA 1
ATOM 1324 C C . GLU A 1 167 ? -13.204 9.762 11.013 1.00 95.56 167 GLU A C 1
ATOM 1326 O O . GLU A 1 167 ? -13.969 9.236 10.203 1.00 95.56 167 GLU A O 1
ATOM 1331 N N . CYS A 1 168 ? -11.886 9.551 10.985 1.00 96.12 168 CYS A N 1
ATOM 1332 C CA . CYS A 1 168 ? -11.251 8.619 10.054 1.00 96.12 168 CYS A CA 1
ATOM 1333 C C . CYS A 1 168 ? -11.795 7.197 10.220 1.00 96.12 168 CYS A C 1
ATOM 1335 O O . CYS A 1 168 ? -12.186 6.579 9.230 1.00 96.12 168 CYS A O 1
ATOM 1337 N N . GLN A 1 169 ? -11.923 6.717 11.463 1.00 96.19 169 GLN A N 1
ATOM 1338 C CA . GLN A 1 169 ? -12.526 5.411 11.736 1.00 96.19 169 GLN A CA 1
ATOM 1339 C C . GLN A 1 169 ? -13.956 5.311 11.188 1.00 96.19 169 GLN A C 1
ATOM 1341 O O . GLN A 1 169 ? -14.292 4.334 10.527 1.00 96.19 169 GLN A O 1
ATOM 1346 N N . LYS A 1 170 ? -14.810 6.318 11.416 1.00 95.94 170 LYS A N 1
ATOM 1347 C CA . LYS A 1 170 ? -16.195 6.319 10.906 1.00 95.94 170 LYS A CA 1
ATOM 1348 C C . LYS A 1 170 ? -16.258 6.302 9.378 1.00 95.94 170 LYS A C 1
ATOM 1350 O O . LYS A 1 170 ? -17.125 5.632 8.817 1.00 95.94 170 LYS A O 1
ATOM 1355 N N . LYS A 1 171 ? -15.388 7.059 8.703 1.00 96.12 171 LYS A N 1
A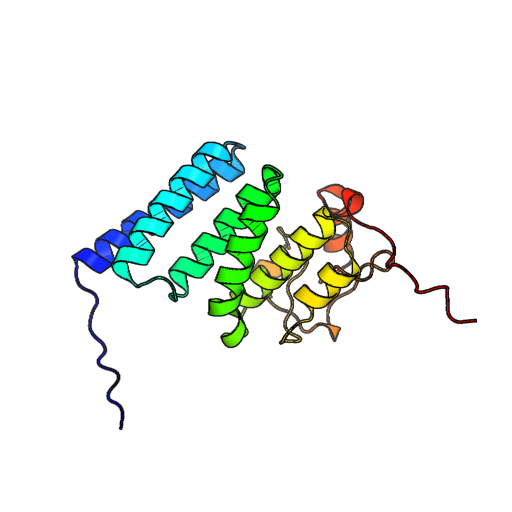TOM 1356 C CA . LYS A 1 171 ? -15.349 7.113 7.234 1.00 96.12 171 LYS A CA 1
ATOM 1357 C C . LYS A 1 171 ? -14.893 5.782 6.640 1.00 96.12 171 LYS A C 1
ATOM 1359 O O . LYS A 1 171 ? -15.567 5.261 5.754 1.00 96.12 171 LYS A O 1
ATOM 1364 N N . ASP A 1 172 ? -13.818 5.202 7.170 1.00 95.94 172 ASP A N 1
ATOM 1365 C CA . ASP A 1 172 ? -13.325 3.893 6.728 1.00 95.94 172 ASP A CA 1
ATOM 1366 C C . ASP A 1 172 ? -14.320 2.767 7.047 1.00 95.94 172 ASP A C 1
ATOM 1368 O O . ASP A 1 172 ? -14.568 1.904 6.205 1.00 95.94 172 ASP A O 1
ATOM 1372 N N . TRP A 1 173 ? -14.991 2.828 8.205 1.00 95.81 173 TRP A N 1
ATOM 1373 C CA . TRP A 1 173 ? -16.061 1.895 8.573 1.00 95.81 173 TRP A CA 1
ATOM 1374 C C . TRP A 1 173 ? -17.156 1.824 7.509 1.00 95.81 173 TRP A C 1
ATOM 1376 O O . TRP A 1 173 ? -17.553 0.734 7.108 1.00 95.81 173 TRP A O 1
ATOM 1386 N N . LYS A 1 174 ? -17.632 2.980 7.030 1.00 94.44 174 LYS A N 1
ATOM 1387 C CA . LYS A 1 174 ? -18.690 3.050 6.012 1.00 94.44 174 LYS A CA 1
ATOM 1388 C C . LYS A 1 174 ? -18.237 2.540 4.644 1.00 94.44 174 LYS A C 1
ATOM 1390 O O . LYS A 1 174 ? -19.051 1.956 3.941 1.00 94.44 174 LYS A O 1
ATOM 1395 N N . LYS A 1 175 ? -16.980 2.793 4.263 1.00 92.12 175 LYS A N 1
ATOM 1396 C CA . LYS A 1 175 ? -16.465 2.476 2.923 1.00 92.12 175 LYS A CA 1
ATOM 1397 C C . LYS A 1 175 ? -15.969 1.035 2.782 1.00 92.12 175 LYS A C 1
ATOM 1399 O O . LYS A 1 175 ? -16.183 0.432 1.739 1.00 92.12 175 LYS A O 1
ATOM 1404 N N . ARG A 1 176 ? -15.266 0.505 3.789 1.00 92.94 176 ARG A N 1
ATOM 1405 C CA . ARG A 1 176 ? -14.479 -0.734 3.652 1.00 92.94 176 ARG A CA 1
ATOM 1406 C C . ARG A 1 176 ? -14.450 -1.575 4.922 1.00 92.94 176 ARG A C 1
ATOM 1408 O O . ARG A 1 176 ? -14.772 -2.758 4.878 1.00 92.94 176 ARG A O 1
ATOM 1415 N N . HIS A 1 177 ? -14.035 -0.993 6.047 1.00 94.38 177 HIS A N 1
ATOM 1416 C CA . HIS A 1 177 ? -13.607 -1.775 7.210 1.00 94.38 177 HIS A CA 1
ATOM 1417 C C . HIS A 1 177 ? -14.723 -2.630 7.827 1.00 94.38 177 HIS A C 1
ATOM 1419 O O . HIS A 1 177 ? -14.455 -3.732 8.299 1.00 94.38 177 HIS A O 1
ATOM 1425 N N . LYS A 1 178 ? -15.988 -2.184 7.760 1.00 95.50 178 LYS A N 1
ATOM 1426 C CA . LYS A 1 178 ? -17.138 -2.944 8.283 1.00 95.50 178 LYS A CA 1
ATOM 1427 C C . LYS A 1 178 ? -17.230 -4.362 7.705 1.00 95.50 178 LYS A C 1
ATOM 1429 O O . LYS A 1 178 ? -17.613 -5.267 8.438 1.00 95.50 178 LYS A O 1
ATOM 1434 N N . SER A 1 179 ? -16.883 -4.555 6.432 1.00 94.56 179 SER A N 1
ATOM 1435 C CA . SER A 1 179 ? -16.997 -5.853 5.751 1.00 94.56 179 SER A CA 1
ATOM 1436 C C . SER A 1 179 ? -16.001 -6.893 6.266 1.00 94.56 179 SER A C 1
ATOM 1438 O O . SER A 1 179 ? -16.277 -8.087 6.202 1.00 94.56 179 SER A O 1
ATOM 1440 N N . TRP A 1 180 ? -14.862 -6.443 6.797 1.00 94.31 180 TRP A N 1
ATOM 1441 C CA . TRP A 1 180 ? -13.737 -7.306 7.171 1.00 94.31 180 TRP A CA 1
ATOM 1442 C C . TRP A 1 180 ? -13.423 -7.293 8.672 1.00 94.31 180 TRP A C 1
ATOM 1444 O O . TRP A 1 180 ? -12.592 -8.061 9.146 1.00 94.31 180 TRP A O 1
ATOM 1454 N N . CYS A 1 181 ? -14.094 -6.439 9.446 1.00 95.69 181 CYS A N 1
ATOM 1455 C CA . CYS A 1 181 ? -13.904 -6.346 10.887 1.00 95.69 181 CYS A CA 1
ATOM 1456 C C . CYS A 1 181 ? -14.476 -7.583 11.604 1.00 95.69 181 CYS A C 1
ATOM 1458 O O . CYS A 1 181 ? -15.695 -7.761 11.679 1.00 95.69 181 CYS A O 1
ATOM 1460 N N . LYS A 1 182 ? -13.590 -8.404 12.175 1.00 94.12 182 LYS A N 1
ATOM 1461 C CA . LYS A 1 182 ? -13.909 -9.584 12.995 1.00 94.12 182 LYS A CA 1
ATOM 1462 C C . LYS A 1 182 ? -13.151 -9.531 14.314 1.00 94.12 182 LYS A C 1
ATOM 1464 O O . LYS A 1 182 ? -12.113 -8.883 14.378 1.00 94.12 182 LYS A O 1
ATOM 1469 N N . GLU A 1 183 ? -13.677 -10.173 15.350 1.00 93.56 183 GLU A N 1
ATOM 1470 C CA . GLU A 1 183 ? -12.948 -10.316 16.614 1.00 93.56 183 GLU A CA 1
ATOM 1471 C C . GLU A 1 183 ? -11.747 -11.251 16.410 1.00 93.56 183 GLU A C 1
ATOM 1473 O O . GLU A 1 183 ? -11.870 -12.212 15.644 1.00 93.56 183 GLU A O 1
ATOM 1478 N N . PRO A 1 184 ? -10.584 -10.965 17.023 1.00 91.12 184 PRO A N 1
ATOM 1479 C CA . PRO A 1 184 ? -9.469 -11.900 17.020 1.00 91.12 184 PRO A CA 1
ATOM 1480 C C . PRO A 1 184 ? -9.900 -13.229 17.627 1.00 91.12 184 PRO A C 1
ATOM 1482 O O . PRO A 1 184 ? -10.648 -13.242 18.605 1.00 91.12 184 PRO A O 1
ATOM 1485 N N . GLU A 1 185 ? -9.401 -14.334 17.082 1.00 83.31 185 GLU A N 1
ATOM 1486 C CA . GLU A 1 185 ? -9.564 -15.638 17.717 1.00 83.31 185 GLU A CA 1
ATOM 1487 C C . GLU A 1 185 ? -8.916 -15.579 19.106 1.00 83.31 185 GLU A C 1
ATOM 1489 O O . GLU A 1 185 ? -7.695 -15.517 19.260 1.00 83.31 185 GLU A O 1
ATOM 1494 N N . THR A 1 186 ? -9.747 -15.526 20.143 1.00 70.50 186 THR A N 1
ATOM 1495 C CA . THR A 1 186 ? -9.305 -15.793 21.503 1.00 70.50 186 THR A CA 1
ATOM 1496 C C . THR A 1 186 ? -8.966 -17.274 21.547 1.00 70.50 186 THR A C 1
ATOM 1498 O O . THR A 1 186 ? -9.862 -18.090 21.344 1.00 70.50 186 THR A O 1
ATOM 1501 N N . ASN A 1 187 ? -7.711 -17.645 21.807 1.00 53.62 187 ASN A N 1
ATOM 1502 C CA . ASN A 1 187 ? -7.381 -19.017 22.197 1.00 53.62 187 ASN A CA 1
ATOM 1503 C C . ASN A 1 187 ? -8.110 -19.340 23.514 1.00 53.62 187 ASN A C 1
ATOM 1505 O O . ASN A 1 187 ? -7.549 -19.213 24.599 1.00 53.62 187 ASN A O 1
ATOM 1509 N N . SER A 1 188 ? -9.380 -19.723 23.427 1.00 45.72 188 SER A N 1
ATOM 1510 C CA . SER A 1 188 ? -10.162 -20.315 24.503 1.00 45.72 188 SER A CA 1
ATOM 1511 C C . SER A 1 188 ? -9.993 -21.829 24.435 1.00 45.72 188 SER A C 1
ATOM 1513 O O . SER A 1 188 ? -10.918 -22.544 24.063 1.00 45.72 188 SER A O 1
ATOM 1515 N N . SER A 1 189 ? -8.782 -22.305 24.718 1.00 44.56 189 SER A N 1
ATOM 1516 C CA . SER A 1 189 ? -8.516 -23.721 24.999 1.00 44.56 189 SER A CA 1
ATOM 1517 C C . SER A 1 189 ? -7.078 -23.896 25.477 1.00 44.56 189 SER A C 1
ATOM 1519 O O . SER A 1 189 ? -6.208 -24.327 24.724 1.00 44.56 189 SER A O 1
ATOM 1521 N N . VAL A 1 190 ? -6.852 -23.528 26.738 1.00 46.06 190 VAL A N 1
ATOM 1522 C CA . VAL A 1 190 ? -5.946 -24.244 27.643 1.00 46.06 190 VAL A CA 1
ATOM 1523 C C . VAL A 1 190 ? -6.636 -24.224 29.013 1.00 46.06 190 VAL A C 1
ATOM 1525 O O . VAL A 1 190 ? -6.442 -23.296 29.795 1.00 46.06 190 VAL A O 1
ATOM 1528 N N . GLU A 1 191 ? -7.540 -25.182 29.224 1.00 36.81 191 GLU A N 1
ATOM 1529 C CA . GLU A 1 191 ? -7.844 -25.710 30.563 1.00 36.81 191 GLU A CA 1
ATOM 1530 C C . GLU A 1 191 ? -6.872 -26.857 30.851 1.00 36.81 191 GLU A C 1
ATOM 1532 O O . GLU A 1 191 ? -6.578 -27.619 29.896 1.00 36.81 191 GLU A O 1
#